Protein 3FBU (pdb70)

Organism: Bacillus anthracis (NCBI:txid1392)

B-factor: mean 24.11, std 7.45, range [11.04, 62.04]

Structure (mmCIF, N/CA/C/O backbone):
data_3FBU
#
_entry.id   3FBU
#
_cell.length_a   41.421
_cell.length_b   84.275
_cell.length_c   97.755
_cell.angle_alpha   90.00
_cell.angle_beta   90.00
_cell.angle_gamma   90.00
#
_symmetry.space_group_name_H-M   'P 21 21 21'
#
loop_
_entity.id
_entity.type
_entity.pdbx_description
1 polymer 'Acetyltransferase, GNAT family'
2 non-polymer 'COENZYME A'
3 water water
#
loop_
_atom_site.group_PDB
_atom_site.id
_atom_site.type_symbol
_atom_site.label_atom_id
_atom_site.label_alt_id
_atom_site.label_comp_id
_atom_site.label_asym_id
_atom_site.label_entity_id
_atom_site.label_seq_id
_atom_site.pdbx_PDB_ins_code
_atom_site.Cartn_x
_atom_site.Cartn_y
_atom_site.Cartn_z
_atom_site.occupancy
_atom_site.B_iso_or_equiv
_atom_site.auth_seq_id
_atom_site.auth_comp_id
_atom_site.auth_asym_id
_atom_site.auth_atom_id
_atom_site.pdbx_PDB_model_num
ATOM 1 N N . MET A 1 1 ? 13.719 71.157 10.186 1.00 47.92 1 MET A N 1
ATOM 2 C CA . MET A 1 1 ? 13.339 70.931 11.612 1.00 47.37 1 MET A CA 1
ATOM 3 C C . MET A 1 1 ? 13.436 72.256 12.365 1.00 46.75 1 MET A C 1
ATOM 4 O O . MET A 1 1 ? 14.412 72.990 12.200 1.00 47.43 1 MET A O 1
ATOM 9 N N . PHE A 1 2 ? 12.396 72.578 13.136 1.00 45.48 2 PHE A N 1
ATOM 10 C CA . PHE A 1 2 ? 12.534 73.441 14.317 1.00 44.15 2 PHE A CA 1
ATOM 11 C C . PHE A 1 2 ? 11.817 72.743 15.454 1.00 42.61 2 PHE A C 1
ATOM 12 O O . PHE A 1 2 ? 10.611 72.537 15.401 1.00 42.84 2 PHE A O 1
ATOM 20 N N . ILE A 1 3 ? 12.576 72.380 16.474 1.00 40.51 3 ILE A N 1
ATOM 21 C CA . ILE A 1 3 ? 12.098 71.514 17.539 1.00 39.32 3 ILE A CA 1
ATOM 22 C C . ILE A 1 3 ? 12.472 72.191 18.847 1.00 37.91 3 ILE A C 1
ATOM 23 O O . ILE A 1 3 ? 13.607 72.615 19.032 1.00 36.36 3 ILE A O 1
ATOM 28 N N . LYS A 1 4 ? 11.505 72.316 19.747 1.00 36.70 4 LYS A N 1
ATOM 29 C CA . LYS A 1 4 ? 11.761 72.851 21.074 1.00 36.48 4 LYS A CA 1
ATOM 30 C C . LYS A 1 4 ? 11.690 71.686 22.047 1.00 35.09 4 LYS A C 1
ATOM 31 O O . LYS A 1 4 ? 10.701 70.968 22.081 1.00 34.91 4 LYS A O 1
ATOM 37 N N . ALA A 1 5 ? 12.742 71.493 22.823 1.00 33.69 5 ALA A N 1
ATOM 38 C CA . ALA A 1 5 ? 12.706 70.562 23.945 1.00 33.50 5 ALA A CA 1
ATOM 39 C C . ALA A 1 5 ? 12.692 71.358 25.269 1.00 32.57 5 ALA A C 1
ATOM 40 O O . ALA A 1 5 ? 12.496 72.573 25.277 1.00 32.50 5 ALA A O 1
ATOM 42 N N . GLU A 1 6 ? 12.884 70.661 26.378 1.00 32.06 6 GLU A N 1
ATOM 43 C CA . GLU A 1 6 ? 12.966 71.279 27.702 1.00 32.31 6 GLU A CA 1
ATOM 44 C C . GLU A 1 6 ? 14.096 72.322 27.846 1.00 30.83 6 GLU A C 1
ATOM 45 O O . GLU A 1 6 ? 13.837 73.472 28.193 1.00 30.11 6 GLU A O 1
ATOM 51 N N . ARG A 1 7 ? 15.335 71.912 27.573 1.00 28.95 7 ARG A N 1
ATOM 52 C CA . ARG A 1 7 ? 16.514 72.754 27.780 1.00 27.83 7 ARG A CA 1
ATOM 53 C C . ARG A 1 7 ? 17.191 73.203 26.474 1.00 26.61 7 ARG A C 1
ATOM 54 O O . ARG A 1 7 ? 18.138 74.007 26.504 1.00 26.03 7 ARG A O 1
ATOM 62 N N . LEU A 1 8 ? 16.735 72.680 25.335 1.00 25.07 8 LEU A N 1
ATOM 63 C CA . LEU A 1 8 ? 17.408 72.933 24.058 1.00 24.85 8 LEU A CA 1
ATOM 64 C C . LEU A 1 8 ? 16.430 73.028 22.921 1.00 23.85 8 LEU A C 1
ATOM 65 O O . LEU A 1 8 ? 15.274 72.600 23.020 1.00 23.47 8 LEU A O 1
ATOM 70 N N . LEU A 1 9 ? 16.907 73.588 21.819 1.00 23.28 9 LEU A N 1
ATOM 71 C CA . LEU A 1 9 ? 16.169 73.600 20.584 1.00 23.76 9 LEU A CA 1
ATOM 72 C C . LEU A 1 9 ? 17.056 73.073 19.466 1.00 23.02 9 LEU A C 1
ATOM 73 O O . LEU A 1 9 ? 18.278 73.097 19.570 1.00 21.09 9 LEU A O 1
ATOM 78 N N . ILE A 1 10 ? 16.408 72.604 18.412 1.00 22.97 10 ILE A N 1
ATOM 79 C CA . ILE A 1 10 ? 17.099 72.138 17.217 1.00 22.95 10 ILE A CA 1
ATOM 80 C C . ILE A 1 10 ? 16.595 72.996 16.082 1.00 23.58 10 ILE A C 1
ATOM 81 O O . ILE A 1 10 ? 15.396 73.203 15.931 1.00 23.80 10 ILE A O 1
ATOM 86 N N . ARG A 1 11 ? 17.510 73.493 15.266 1.00 24.30 11 ARG A N 1
ATOM 87 C CA . ARG A 1 11 ? 17.134 74.318 14.134 1.00 24.10 11 ARG A CA 1
ATOM 88 C C . ARG A 1 11 ? 18.078 73.986 12.973 1.00 24.84 11 ARG A C 1
ATOM 89 O O . ARG A 1 11 ? 18.962 73.131 13.115 1.00 23.79 11 ARG A O 1
ATOM 97 N N . LYS A 1 12 ? 17.882 74.624 11.820 1.00 25.16 12 LYS A N 1
ATOM 98 C CA . LYS A 1 12 ? 18.836 74.483 10.717 1.00 25.22 12 LYS A CA 1
ATOM 99 C C . LYS A 1 12 ? 20.045 75.409 10.942 1.00 24.45 12 LYS A C 1
ATOM 100 O O . LYS A 1 12 ? 19.958 76.400 11.681 1.00 24.06 12 LYS A O 1
ATOM 106 N N . PHE A 1 13 ? 21.167 75.048 10.329 1.00 23.56 13 PHE A N 1
ATOM 107 C CA . PHE A 1 13 ? 22.425 75.775 10.469 1.00 23.40 13 PHE A CA 1
ATOM 108 C C . PHE A 1 13 ? 22.315 77.170 9.838 1.00 23.23 13 PHE A C 1
ATOM 109 O O . PHE A 1 13 ? 21.620 77.332 8.849 1.00 22.19 13 PHE A O 1
ATOM 117 N N . GLU A 1 14 ? 22.967 78.147 10.455 1.00 23.84 14 GLU A N 1
ATOM 118 C CA . GLU A 1 14 ? 23.362 79.395 9.804 1.00 24.58 14 GLU A CA 1
ATOM 119 C C . GLU A 1 14 ? 24.876 79.328 9.637 1.00 23.80 14 GLU A C 1
ATOM 120 O O . GLU A 1 14 ? 25.553 78.686 10.437 1.00 22.17 14 GLU A O 1
ATOM 126 N N . PHE A 1 15 ? 25.411 80.008 8.635 1.00 23.38 15 PHE A N 1
ATOM 127 C CA . PHE A 1 15 ? 26.830 79.932 8.371 1.00 23.59 15 PHE A CA 1
ATOM 1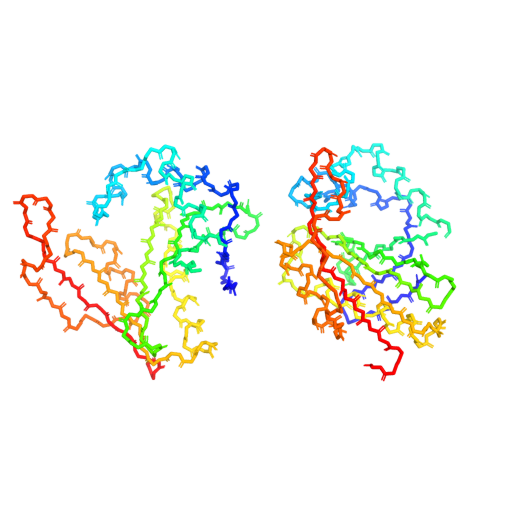28 C C . PHE A 1 15 ? 27.682 80.314 9.579 1.00 22.53 15 PHE A C 1
ATOM 129 O O . PHE A 1 15 ? 28.679 79.709 9.819 1.00 21.38 15 PHE A O 1
ATOM 137 N N . LYS A 1 16 ? 27.263 81.305 10.348 1.00 22.71 16 LYS A N 1
ATOM 138 C CA . LYS A 1 16 ? 28.081 81.688 11.476 1.00 23.77 16 LYS A CA 1
ATOM 139 C C . LYS A 1 16 ? 28.157 80.630 12.576 1.00 23.34 16 LYS A C 1
ATOM 140 O O . LYS A 1 16 ? 28.940 80.751 13.451 1.00 24.36 16 LYS A O 1
ATOM 146 N N . ASP A 1 17 ? 27.353 79.576 12.488 1.00 23.14 17 ASP A N 1
ATOM 147 C CA . ASP A 1 17 ? 27.529 78.464 13.407 1.00 22.08 17 ASP A CA 1
ATOM 148 C C . ASP A 1 17 ? 28.849 77.711 13.251 1.00 21.65 17 ASP A C 1
ATOM 149 O O . ASP A 1 17 ? 29.195 76.981 14.109 1.00 20.45 17 ASP A O 1
ATOM 154 N N . TRP A 1 18 ? 29.559 77.853 12.134 1.00 21.04 18 TRP A N 1
ATOM 155 C CA . TRP A 1 18 ? 30.703 76.982 11.842 1.00 21.26 18 TRP A CA 1
ATOM 156 C C . TRP A 1 18 ? 31.794 76.986 12.921 1.00 21.03 18 TRP A C 1
ATOM 157 O O . TRP A 1 18 ? 32.364 75.946 13.232 1.00 19.76 18 TRP A O 1
ATOM 168 N N . GLU A 1 19 ? 32.069 78.145 13.510 1.00 20.80 19 GLU A N 1
ATOM 169 C CA . GLU A 1 19 ? 33.129 78.225 14.528 1.00 21.62 19 GLU A CA 1
ATOM 170 C C . GLU A 1 19 ? 32.824 77.386 15.768 1.00 19.69 19 GLU A C 1
ATOM 171 O O . GLU A 1 19 ? 33.708 76.699 16.272 1.00 20.84 19 GLU A O 1
ATOM 177 N N . ALA A 1 20 ? 31.582 77.423 16.227 1.00 18.92 20 ALA A N 1
ATOM 178 C CA . ALA A 1 20 ? 31.134 76.616 17.378 1.00 19.85 20 ALA A CA 1
ATOM 179 C C . ALA A 1 20 ? 31.148 75.121 17.027 1.00 18.88 20 ALA A C 1
ATOM 180 O O . ALA A 1 20 ? 31.471 74.265 17.864 1.00 19.26 20 ALA A O 1
ATOM 182 N N . VAL A 1 21 ? 30.798 74.797 15.794 1.00 18.81 21 VAL A N 1
ATOM 183 C CA . VAL A 1 21 ? 30.885 73.398 15.358 1.00 18.89 21 VAL A CA 1
ATOM 184 C C . VAL A 1 21 ? 32.342 72.942 15.313 1.00 19.13 21 VAL A C 1
ATOM 185 O O . VAL A 1 21 ? 32.675 71.840 15.779 1.00 19.20 21 VAL A O 1
ATOM 189 N N . HIS A 1 22 ? 33.213 73.805 14.797 1.00 20.08 22 HIS A N 1
ATOM 190 C CA . HIS A 1 22 ? 34.623 73.469 14.667 1.00 20.35 22 HIS A CA 1
ATOM 191 C C . HIS A 1 22 ? 35.294 73.116 16.009 1.00 20.73 22 HIS A C 1
ATOM 192 O O . HIS A 1 22 ? 36.228 72.304 16.083 1.00 21.16 22 HIS A O 1
ATOM 199 N N . GLU A 1 23 ? 34.790 73.682 17.089 1.00 22.07 23 GLU A N 1
ATOM 200 C CA . GLU A 1 23 ? 35.328 73.410 18.411 1.00 22.17 23 GLU A CA 1
ATOM 201 C C . GLU A 1 23 ? 35.362 71.896 18.700 1.00 21.35 23 GLU A C 1
ATOM 202 O O . GLU A 1 23 ? 36.264 71.399 19.381 1.00 21.61 23 GLU A O 1
ATOM 208 N N . TYR A 1 24 ? 34.380 71.155 18.180 1.00 20.62 24 TYR A N 1
ATOM 209 C CA . TYR A 1 24 ? 34.344 69.697 18.370 1.00 19.94 24 TYR A CA 1
ATOM 210 C C . TYR A 1 24 ? 34.697 68.875 17.123 1.00 19.80 24 TYR A C 1
ATOM 211 O O . TYR A 1 24 ? 35.239 67.794 17.254 1.00 19.95 24 TYR A O 1
ATOM 220 N N . THR A 1 25 ? 34.414 69.370 15.925 1.00 19.61 25 THR A N 1
ATOM 221 C CA . THR A 1 25 ? 34.779 68.619 14.730 1.00 20.22 25 THR A CA 1
ATOM 222 C C . THR A 1 25 ? 36.301 68.583 14.469 1.00 21.04 25 THR A C 1
ATOM 223 O O . THR A 1 25 ? 36.782 67.733 13.723 1.00 20.03 25 THR A O 1
ATOM 227 N N . SER A 1 26 ? 37.043 69.496 15.099 1.00 22.07 26 SER A N 1
ATOM 228 C CA . SER A 1 26 ? 38.510 69.475 15.075 1.00 23.03 26 SER A CA 1
ATOM 229 C C . SER A 1 26 ? 39.118 68.596 16.168 1.00 24.95 26 SER A C 1
ATOM 230 O O . SER A 1 26 ? 40.353 68.461 16.263 1.00 26.02 26 SER A O 1
ATOM 233 N N . ASP A 1 27 ? 38.279 68.037 17.030 1.00 25.56 27 ASP A N 1
ATOM 234 C CA . ASP A 1 27 ? 38.739 67.304 18.213 1.00 26.14 27 ASP A CA 1
ATOM 235 C C . ASP A 1 27 ? 38.834 65.823 17.854 1.00 26.52 27 ASP A C 1
ATOM 236 O O . ASP A 1 27 ? 37.851 65.202 17.422 1.00 25.53 27 ASP A O 1
ATOM 241 N N . SER A 1 28 ? 40.016 65.247 18.018 1.00 27.59 28 SER A N 1
ATOM 242 C CA . SER A 1 28 ? 40.249 63.900 17.485 1.00 28.11 28 SER A CA 1
ATOM 243 C C . SER A 1 28 ? 39.604 62.833 18.352 1.00 27.92 28 SER A C 1
ATOM 244 O O . SER A 1 28 ? 39.250 61.774 17.847 1.00 28.87 28 SER A O 1
ATOM 247 N N . ASP A 1 29 ? 39.394 63.112 19.634 1.00 27.97 29 ASP A N 1
ATOM 248 C CA . ASP A 1 29 ? 38.621 62.217 20.470 1.00 28.33 29 ASP A CA 1
ATOM 249 C C . ASP A 1 29 ? 37.155 62.232 20.045 1.00 27.53 29 ASP A C 1
ATOM 250 O O . ASP A 1 29 ? 36.537 61.175 19.950 1.00 28.33 29 ASP A O 1
ATOM 255 N N . VAL A 1 30 ? 36.613 63.416 19.750 1.00 26.22 30 VAL A N 1
ATOM 256 C CA . VAL A 1 30 ? 35.224 63.516 19.283 1.00 25.71 30 VAL A CA 1
ATOM 257 C C . VAL A 1 30 ? 34.993 62.748 17.982 1.00 25.31 30 VAL A C 1
ATOM 258 O O . VAL A 1 30 ? 33.986 62.068 17.842 1.00 25.29 30 VAL A O 1
ATOM 262 N N . MET A 1 31 ? 35.925 62.857 17.040 1.00 25.79 31 MET A N 1
ATOM 263 C CA . MET A 1 31 ? 35.740 62.336 15.685 1.00 26.29 31 MET A CA 1
ATOM 264 C C . MET A 1 31 ? 36.366 60.941 15.462 1.00 26.77 31 MET A C 1
ATOM 265 O O . MET A 1 31 ? 36.409 60.462 14.342 1.00 25.99 31 MET A O 1
ATOM 270 N N . LYS A 1 32 ? 36.781 60.290 16.543 1.00 29.17 32 LYS A N 1
ATOM 271 C CA . LYS A 1 32 ? 37.335 58.917 16.523 1.00 29.96 32 LYS A CA 1
ATOM 272 C C . LYS A 1 32 ? 36.494 57.928 15.703 1.00 30.88 32 LYS A C 1
ATOM 273 O O . LYS A 1 32 ? 37.040 57.173 14.893 1.00 30.47 32 LYS A O 1
ATOM 279 N N . TYR A 1 33 ? 35.179 57.933 15.897 1.00 31.36 33 TYR A N 1
ATOM 280 C CA . TYR A 1 33 ? 34.300 56.995 15.193 1.00 32.32 33 TYR A CA 1
ATOM 281 C C . TYR A 1 33 ? 33.613 57.573 14.004 1.00 33.66 33 TYR A C 1
ATOM 282 O O . TYR A 1 33 ? 32.782 56.957 13.424 1.00 35.28 33 TYR A O 1
ATOM 291 N N . ILE A 1 34 ? 33.941 58.789 13.658 1.00 34.51 34 ILE A N 1
ATOM 292 C CA . ILE A 1 34 ? 33.332 59.424 12.538 1.00 35.31 34 ILE A CA 1
ATOM 293 C C . ILE A 1 34 ? 34.233 59.081 11.359 1.00 36.24 34 ILE A C 1
ATOM 294 O O . ILE A 1 34 ? 35.420 59.191 11.452 1.00 36.17 34 ILE A O 1
ATOM 299 N N . PRO A 1 35 ? 33.657 58.591 10.284 1.00 37.41 35 PRO A N 1
ATOM 300 C CA . PRO A 1 35 ? 34.474 58.176 9.149 1.00 37.92 35 PRO A CA 1
ATOM 301 C C . PRO A 1 35 ? 35.523 59.229 8.734 1.00 38.67 35 PRO A C 1
ATOM 302 O O . PRO A 1 35 ? 36.664 58.886 8.654 1.00 39.62 35 PRO A O 1
ATOM 306 N N . GLU A 1 36 ? 35.148 60.487 8.537 1.00 39.38 36 GLU A N 1
ATOM 307 C CA . GLU A 1 36 ? 36.136 61.519 8.129 1.00 39.20 36 GLU A CA 1
ATOM 308 C C . GLU A 1 36 ? 37.345 61.687 9.081 1.00 38.61 36 GLU A C 1
ATOM 309 O O . GLU A 1 36 ? 38.462 62.043 8.655 1.00 39.19 36 GLU A O 1
ATOM 315 N N . GLY A 1 37 ? 37.147 61.412 10.360 1.00 36.67 37 GLY A N 1
ATOM 316 C CA . GLY A 1 37 ? 38.127 61.818 11.338 1.00 35.01 37 GLY A CA 1
ATOM 317 C C . GLY A 1 37 ? 38.050 63.334 11.389 1.00 33.01 37 GLY A C 1
ATOM 318 O O . GLY A 1 37 ? 37.061 63.931 10.957 1.00 32.17 37 GLY A O 1
ATOM 319 N N . VAL A 1 38 ? 39.111 63.949 11.887 1.00 31.28 38 VAL A N 1
ATOM 320 C CA . VAL A 1 38 ? 39.082 65.363 12.234 1.00 30.02 38 VAL A CA 1
ATOM 321 C C . VAL A 1 38 ? 38.898 66.255 11.017 1.00 28.37 38 VAL A C 1
ATOM 322 O O . VAL A 1 38 ? 39.444 65.980 9.935 1.00 27.67 38 VAL A O 1
ATOM 326 N N . PHE A 1 39 ? 38.096 67.305 11.202 1.00 26.56 39 PHE A N 1
ATOM 327 C CA . PHE A 1 39 ? 37.863 68.329 10.184 1.00 25.97 39 PHE A CA 1
ATOM 328 C C . PHE A 1 39 ? 38.911 69.442 10.282 1.00 25.22 39 PHE A C 1
ATOM 329 O O . PHE A 1 39 ? 39.276 69.864 11.373 1.00 24.21 39 PHE A O 1
ATOM 337 N N . THR A 1 40 ? 39.351 69.929 9.134 1.00 24.36 40 THR A N 1
ATOM 338 C CA . THR A 1 40 ? 40.044 71.220 9.042 1.00 24.61 40 THR A CA 1
ATOM 339 C C . THR A 1 40 ? 38.986 72.326 9.115 1.00 23.95 40 THR A C 1
ATOM 340 O O . THR A 1 40 ? 37.793 72.047 9.022 1.00 22.71 40 THR A O 1
ATOM 344 N N . GLU A 1 41 ? 39.412 73.574 9.269 1.00 24.36 41 GLU A N 1
ATOM 345 C CA . GLU A 1 41 ? 38.486 74.701 9.249 1.00 24.81 41 GLU A CA 1
ATOM 346 C C . GLU A 1 41 ? 37.687 74.738 7.951 1.00 24.47 41 GLU A C 1
ATOM 347 O O . GLU A 1 41 ? 36.471 74.969 7.992 1.00 23.64 41 GLU A O 1
ATOM 353 N N . GLU A 1 42 ? 38.351 74.513 6.806 1.00 24.31 42 GLU A N 1
ATOM 354 C 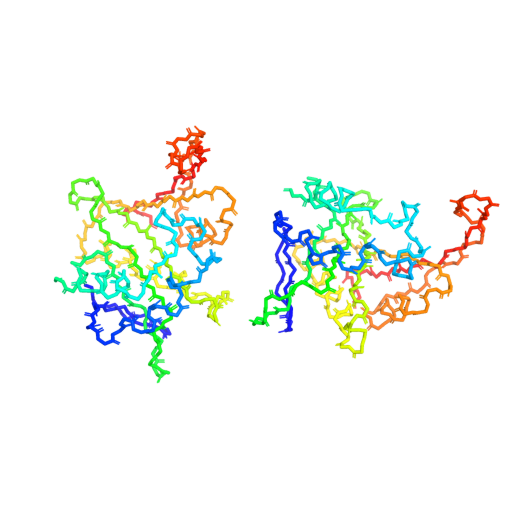CA . GLU A 1 42 ? 37.637 74.444 5.524 1.00 24.26 42 GLU A CA 1
ATOM 355 C C . GLU A 1 42 ? 36.601 73.303 5.508 1.00 22.92 42 GLU A C 1
ATOM 356 O O . GLU A 1 42 ? 35.531 73.468 4.938 1.00 23.30 42 GLU A O 1
ATOM 362 N N . ASP A 1 43 ? 36.934 72.164 6.114 1.00 22.16 43 ASP A N 1
ATOM 363 C CA . ASP A 1 43 ? 36.009 71.016 6.196 1.00 21.70 43 ASP A CA 1
ATOM 364 C C . ASP A 1 43 ? 34.761 71.408 6.958 1.00 20.83 43 ASP A C 1
ATOM 365 O O . ASP A 1 43 ? 33.642 71.141 6.517 1.00 20.01 43 ASP A O 1
ATOM 370 N N . THR A 1 44 ? 34.943 72.041 8.119 1.00 19.66 44 THR A N 1
ATOM 371 C CA . THR A 1 44 ? 33.786 72.481 8.900 1.00 19.39 44 THR A CA 1
ATOM 372 C C . THR A 1 44 ? 32.934 73.504 8.155 1.00 18.52 44 THR A C 1
ATOM 373 O O . THR A 1 44 ? 31.710 73.388 8.145 1.00 18.45 44 THR A O 1
ATOM 377 N N . ARG A 1 45 ? 33.546 74.520 7.554 1.00 19.53 45 ARG A N 1
ATOM 378 C CA . ARG A 1 45 ? 32.792 75.491 6.746 1.00 20.28 45 ARG A CA 1
ATOM 379 C C . ARG A 1 45 ? 31.990 74.820 5.616 1.00 19.76 45 ARG A C 1
ATOM 380 O O . ARG A 1 45 ? 30.809 75.151 5.361 1.00 18.61 45 ARG A O 1
ATOM 388 N N . ASN A 1 46 ? 32.634 73.871 4.941 1.00 19.73 46 ASN A N 1
ATOM 389 C CA . ASN A 1 46 ? 31.975 73.120 3.871 1.00 20.13 46 ASN A CA 1
ATOM 390 C C . ASN A 1 46 ? 30.769 72.337 4.420 1.00 19.40 46 ASN A C 1
ATOM 391 O O . ASN A 1 46 ? 29.695 72.333 3.833 1.00 19.72 46 ASN A O 1
ATOM 396 N N . PHE A 1 47 ? 30.974 71.675 5.544 1.00 19.82 47 PHE A N 1
ATOM 397 C CA . PHE A 1 47 ? 29.923 70.886 6.207 1.00 20.18 47 PHE A CA 1
ATOM 398 C C . PHE A 1 47 ? 28.713 71.762 6.547 1.00 19.54 47 PHE A C 1
ATOM 399 O O . PHE A 1 47 ? 27.574 71.433 6.205 1.00 19.65 47 PHE A O 1
ATOM 407 N N . VAL A 1 48 ? 28.956 72.898 7.196 1.00 19.64 48 VAL A N 1
ATOM 408 C CA . VAL A 1 48 ? 27.854 73.794 7.580 1.00 20.05 48 VAL A CA 1
ATOM 409 C C . VAL A 1 48 ? 27.127 74.320 6.364 1.00 20.56 48 VAL A C 1
ATOM 410 O O . VAL A 1 48 ? 25.892 74.303 6.301 1.00 20.97 48 VAL A O 1
ATOM 414 N N . ASN A 1 49 ? 27.893 74.768 5.363 1.00 22.28 49 ASN A N 1
ATOM 415 C CA . ASN A 1 49 ? 27.306 75.274 4.138 1.00 23.11 49 ASN A CA 1
ATOM 416 C C . ASN A 1 49 ? 26.442 74.229 3.463 1.00 23.66 49 ASN A C 1
ATOM 417 O O . ASN A 1 49 ? 25.338 74.523 3.018 1.00 24.90 49 ASN A O 1
ATOM 422 N N . LYS A 1 50 ? 26.957 73.008 3.370 1.00 24.77 50 LYS A N 1
ATOM 423 C CA . LYS A 1 50 ? 26.237 71.929 2.691 1.00 25.45 50 LYS A CA 1
ATOM 424 C C . LYS A 1 50 ? 24.900 71.603 3.373 1.00 25.66 50 LYS A C 1
ATOM 425 O O . LYS A 1 50 ? 23.940 71.185 2.706 1.00 26.54 50 LYS A O 1
ATOM 431 N N . ASN A 1 51 ? 24.837 71.797 4.686 1.00 25.25 51 ASN A N 1
ATOM 432 C CA . ASN A 1 51 ? 23.640 71.469 5.475 1.00 25.89 51 ASN A CA 1
ATOM 433 C C . ASN A 1 51 ? 22.713 72.649 5.775 1.00 26.73 51 ASN A C 1
ATOM 434 O O . ASN A 1 51 ? 21.875 72.601 6.677 1.00 27.03 51 ASN A O 1
ATOM 439 N N . MET A 1 52 ? 22.835 73.712 4.987 1.00 28.24 52 MET A N 1
ATOM 440 C CA . MET A 1 52 ? 21.928 74.849 5.121 1.00 29.42 52 MET A CA 1
ATOM 441 C C . MET A 1 52 ? 20.675 74.702 4.243 1.00 30.54 52 MET A C 1
ATOM 442 O O . MET A 1 52 ? 19.648 75.319 4.522 1.00 31.95 52 MET A O 1
ATOM 447 N N . GLY A 1 53 ? 20.751 73.895 3.196 1.00 32.06 53 GLY A N 1
ATOM 448 C CA . GLY A 1 53 ? 19.599 73.678 2.277 1.00 33.27 53 GLY A CA 1
ATOM 449 C C . GLY A 1 53 ? 18.202 73.762 2.904 1.00 34.36 53 GLY A C 1
ATOM 450 O O . GLY A 1 53 ? 17.866 72.983 3.826 1.00 36.32 53 GLY A O 1
ATOM 451 N N . ALA A 1 56 ? 19.540 69.955 3.889 1.00 26.13 56 ALA A N 1
ATOM 452 C CA . ALA A 1 56 ? 19.965 69.800 5.279 1.00 25.19 56 ALA A CA 1
ATOM 453 C C . ALA A 1 56 ? 19.816 68.340 5.758 1.00 24.61 56 ALA A C 1
ATOM 454 O O . ALA A 1 56 ? 18.718 67.782 5.691 1.00 24.86 56 ALA A O 1
ATOM 456 N N . LYS A 1 57 ? 20.911 67.759 6.255 1.00 23.87 57 LYS A N 1
ATOM 457 C CA . LYS A 1 57 ? 20.895 66.446 6.922 1.00 23.12 57 LYS A CA 1
ATOM 458 C C . LYS A 1 57 ? 21.483 66.449 8.343 1.00 21.92 57 LYS A C 1
ATOM 459 O O . LYS A 1 57 ? 21.591 65.397 8.986 1.00 20.47 57 LYS A O 1
ATOM 465 N N . ASN A 1 58 ? 21.911 67.624 8.793 1.00 20.47 58 ASN A N 1
ATOM 466 C CA . ASN A 1 58 ? 22.545 67.818 10.075 1.00 19.84 58 ASN A CA 1
ATOM 467 C C . ASN A 1 58 ? 21.976 69.119 10.641 1.00 19.54 58 ASN A C 1
ATOM 468 O O . ASN A 1 58 ? 21.765 70.089 9.883 1.00 19.19 58 ASN A O 1
ATOM 473 N N . PHE A 1 59 ? 21.713 69.130 11.952 1.00 19.22 59 PHE A N 1
ATOM 474 C CA . PHE A 1 59 ? 20.965 70.216 12.581 1.00 19.29 59 PHE A CA 1
ATOM 475 C C . PHE A 1 59 ? 21.551 70.565 13.935 1.00 18.79 59 PHE A C 1
ATOM 476 O O . PHE A 1 59 ? 21.633 69.714 14.802 1.00 17.94 59 PHE A O 1
ATOM 484 N N . PRO A 1 60 ? 21.972 71.836 14.124 1.00 18.71 60 PRO A N 1
ATOM 485 C CA . PRO A 1 60 ? 22.574 72.220 15.388 1.00 18.57 60 PRO A CA 1
ATOM 486 C C . PRO A 1 60 ? 21.593 72.161 16.542 1.00 17.83 60 PRO A C 1
ATOM 487 O O . PRO A 1 60 ? 20.400 72.399 16.346 1.00 17.38 60 PRO A O 1
ATOM 491 N N . VAL A 1 61 ? 22.140 71.882 17.720 1.00 18.38 61 VAL A N 1
ATOM 492 C CA . VAL A 1 61 ? 21.426 71.774 18.961 1.00 19.24 61 VAL A CA 1
ATOM 493 C C . VAL A 1 61 ? 21.901 72.983 19.794 1.00 20.35 61 VAL A C 1
ATOM 494 O O . VAL A 1 61 ? 23.095 73.146 20.067 1.00 19.07 61 VAL A O 1
ATOM 498 N N . ILE A 1 62 ? 20.944 73.823 20.167 1.00 21.20 62 ILE A N 1
ATOM 499 C CA . ILE A 1 62 ? 21.220 75.096 20.820 1.00 22.46 62 ILE A CA 1
ATOM 500 C C . ILE A 1 62 ? 20.617 75.069 22.224 1.00 23.74 62 ILE A C 1
ATOM 501 O O . ILE A 1 62 ? 19.440 74.781 22.377 1.00 22.78 62 ILE A O 1
ATOM 506 N N . LEU A 1 63 ? 21.445 75.346 23.231 1.00 24.93 63 LEU A N 1
ATOM 507 C CA . LEU A 1 63 ? 20.987 75.493 24.622 1.00 27.50 63 LEU A CA 1
ATOM 508 C C . LEU A 1 63 ? 20.128 76.744 24.729 1.00 29.00 63 LEU A C 1
ATOM 509 O O . LEU A 1 63 ? 20.586 77.835 24.398 1.00 29.54 63 LEU A O 1
ATOM 514 N N . ILE A 1 64 ? 18.880 76.572 25.159 1.00 31.04 64 ILE A N 1
ATOM 515 C CA . ILE A 1 64 ? 17.958 77.687 25.333 1.00 32.39 64 ILE A CA 1
ATOM 516 C C . ILE A 1 64 ? 18.411 78.583 26.502 1.00 33.88 64 ILE A C 1
ATOM 517 O O . ILE A 1 64 ? 18.751 78.108 27.587 1.00 34.62 64 ILE A O 1
ATOM 522 N N . GLY A 1 65 ? 18.424 79.885 26.271 1.00 35.92 65 GLY A N 1
ATOM 523 C CA . GLY A 1 65 ? 18.782 80.827 27.330 1.00 36.18 65 GLY A CA 1
ATOM 524 C C . GLY A 1 65 ? 20.254 81.173 27.298 1.00 37.19 65 GLY A C 1
ATOM 525 O O . GLY A 1 65 ? 20.610 82.327 27.074 1.00 38.68 65 GLY A O 1
ATOM 526 N N . GLU A 1 66 ? 21.119 80.170 27.517 1.00 37.49 66 GLU A N 1
ATOM 527 C CA . GLU A 1 66 ? 22.557 80.365 27.307 1.00 37.02 66 GLU A CA 1
ATOM 528 C C . GLU A 1 66 ? 22.871 80.654 25.844 1.00 36.14 66 GLU A C 1
ATOM 529 O O . GLU A 1 66 ? 23.894 81.254 25.544 1.00 36.46 66 GLU A O 1
ATOM 535 N N . ASN A 1 67 ? 21.992 80.219 24.930 1.00 35.11 67 ASN A N 1
ATOM 536 C CA . ASN A 1 67 ? 22.180 80.397 23.492 1.00 33.71 67 ASN A CA 1
ATOM 537 C C . ASN A 1 67 ? 23.561 79.917 22.992 1.00 32.77 67 ASN A C 1
ATOM 538 O O . ASN A 1 67 ? 24.286 80.649 22.301 1.00 33.24 67 ASN A O 1
ATOM 543 N N . ILE A 1 68 ? 23.905 78.687 23.361 1.00 29.67 68 ILE A N 1
ATOM 544 C CA . ILE A 1 68 ? 25.196 78.073 23.053 1.00 28.28 68 ILE A CA 1
ATOM 545 C C . ILE A 1 68 ? 24.919 76.855 22.160 1.00 25.93 68 ILE A C 1
ATOM 546 O O . ILE A 1 68 ? 24.039 76.064 22.484 1.00 24.71 68 ILE A O 1
ATOM 551 N N . LEU A 1 69 ? 25.659 76.734 21.057 1.00 23.17 69 LEU A N 1
ATOM 552 C CA . LEU A 1 69 ? 25.605 75.528 20.191 1.00 22.34 69 LEU A CA 1
ATOM 553 C C . LEU A 1 69 ? 26.491 74.458 20.825 1.00 21.40 69 LEU A C 1
ATOM 554 O O . LEU A 1 69 ? 27.703 74.630 20.942 1.00 20.81 69 LEU A O 1
ATOM 559 N N . VAL A 1 70 ? 25.878 73.358 21.235 1.00 19.72 70 VAL A N 1
ATOM 560 C CA . VAL A 1 70 ? 26.564 72.329 21.963 1.00 20.03 70 VAL A CA 1
ATOM 561 C C . VAL A 1 70 ? 26.780 71.061 21.138 1.00 19.08 70 VAL A C 1
ATOM 562 O O . VAL A 1 70 ? 27.477 70.153 21.566 1.00 20.36 70 VAL A O 1
ATOM 566 N N . GLY A 1 71 ? 26.178 70.998 19.960 1.00 18.03 71 GLY A N 1
ATOM 567 C CA . GLY A 1 71 ? 26.370 69.834 19.099 1.00 18.20 71 GLY A CA 1
ATOM 568 C C . GLY A 1 71 ? 25.422 69.863 17.928 1.00 16.81 71 GLY A C 1
ATOM 569 O O . GLY A 1 71 ? 24.778 70.874 17.651 1.00 16.73 71 GLY A O 1
ATOM 570 N N . HIS A 1 72 ? 25.385 68.762 17.190 1.00 16.99 72 HIS A N 1
ATOM 571 C CA . HIS A 1 72 ? 24.400 68.617 16.141 1.00 16.66 72 HIS A CA 1
ATOM 572 C C . HIS A 1 72 ? 23.806 67.201 16.078 1.00 17.02 72 HIS A C 1
ATOM 573 O O . HIS A 1 72 ? 24.410 66.203 16.515 1.00 16.84 72 HIS A O 1
ATOM 580 N N . ILE A 1 73 ? 22.576 67.168 15.587 1.00 17.02 73 ILE A N 1
ATOM 581 C CA . ILE A 1 73 ? 21.859 65.935 15.291 1.00 17.05 73 ILE A CA 1
ATOM 582 C C . ILE A 1 73 ? 21.955 65.648 13.795 1.00 16.96 73 ILE A C 1
ATOM 583 O O . ILE A 1 73 ? 21.740 66.543 12.943 1.00 17.82 73 ILE A O 1
ATOM 588 N N . VAL A 1 74 ? 22.276 64.392 13.499 1.00 16.98 74 VAL A N 1
ATOM 589 C CA . VAL A 1 74 ? 22.255 63.853 12.154 1.00 17.09 74 VAL A CA 1
ATOM 590 C C . VAL A 1 74 ? 20.863 63.247 11.947 1.00 17.61 74 VAL A C 1
ATOM 591 O O . VAL A 1 74 ? 20.419 62.440 12.752 1.00 16.48 74 VAL A O 1
ATOM 595 N N . PHE A 1 75 ? 20.169 63.665 10.890 1.00 17.80 75 PHE A N 1
ATOM 596 C CA . PHE A 1 75 ? 18.820 63.119 10.608 1.00 18.17 75 PHE A CA 1
ATOM 597 C C . PHE A 1 75 ? 18.497 63.219 9.112 1.00 18.93 75 PHE A C 1
ATOM 598 O O . PHE A 1 75 ? 18.347 64.307 8.588 1.00 18.13 75 PHE A O 1
ATOM 606 N N . HIS A 1 76 ? 18.412 62.072 8.435 1.00 18.88 76 HIS A N 1
ATOM 607 C CA . HIS A 1 76 ? 18.222 62.035 6.984 1.00 19.55 76 HIS A CA 1
ATOM 608 C C . HIS A 1 76 ? 17.600 60.732 6.502 1.00 19.25 76 HIS A C 1
ATOM 609 O O . HIS A 1 76 ? 17.644 59.716 7.180 1.00 17.62 76 HIS A O 1
ATOM 616 N N . LYS A 1 77 ? 17.051 60.777 5.297 1.00 19.69 77 LYS A N 1
ATOM 617 C CA . LYS A 1 77 ? 16.521 59.579 4.648 1.00 20.74 77 LYS A CA 1
ATOM 618 C C . LYS A 1 77 ? 17.540 58.446 4.582 1.00 19.90 77 LYS A C 1
ATOM 619 O O . LYS A 1 77 ? 18.723 58.670 4.319 1.00 19.72 77 LYS A O 1
ATOM 625 N N . TYR A 1 78 ? 17.052 57.231 4.851 1.00 20.28 78 TYR A N 1
ATOM 626 C CA . TYR A 1 78 ? 17.850 56.018 4.886 1.00 20.12 78 TYR A CA 1
ATOM 627 C C . TYR A 1 78 ? 17.325 54.993 3.902 1.00 19.51 78 TYR A C 1
ATOM 628 O O . TYR A 1 78 ? 18.082 54.494 3.110 1.00 19.21 78 TYR A O 1
ATOM 637 N N . PHE A 1 79 ? 16.035 54.683 3.966 1.00 19.47 79 PHE A N 1
ATOM 638 C CA . PHE A 1 79 ? 15.407 53.737 3.037 1.00 19.93 79 PHE A CA 1
ATOM 639 C C . PHE A 1 79 ? 14.094 54.354 2.593 1.00 19.41 79 PHE A C 1
ATOM 640 O O . PHE A 1 79 ? 13.152 54.481 3.397 1.00 18.62 79 PHE A O 1
ATOM 648 N N . GLY A 1 80 ? 14.063 54.784 1.330 1.00 21.12 80 GLY A N 1
ATOM 649 C CA . GLY A 1 80 ? 12.945 55.555 0.781 1.00 22.11 80 GLY A CA 1
ATOM 650 C C . GLY A 1 80 ? 12.748 56.800 1.613 1.00 22.96 80 GLY A C 1
ATOM 651 O O . GLY A 1 80 ? 13.704 57.324 2.182 1.00 24.30 80 GLY A O 1
ATOM 652 N N . GLU A 1 81 ? 11.504 57.240 1.698 1.00 23.87 81 GLU A N 1
ATOM 653 C CA . GLU A 1 81 ? 11.122 58.391 2.514 1.00 24.05 81 GLU A CA 1
ATOM 654 C C . GLU A 1 81 ? 10.514 57.938 3.858 1.00 22.71 81 GLU A C 1
ATOM 655 O O . GLU A 1 81 ? 10.168 58.760 4.713 1.00 22.95 81 GLU A O 1
ATOM 661 N N . HIS A 1 82 ? 10.390 56.632 4.077 1.00 20.76 82 HIS A N 1
ATOM 662 C CA . HIS A 1 82 ? 9.642 56.159 5.241 1.00 19.87 82 HIS A CA 1
ATOM 663 C C . HIS A 1 82 ? 10.558 55.802 6.420 1.00 18.16 82 HIS A C 1
ATOM 664 O O . HIS A 1 82 ? 10.088 55.630 7.526 1.00 17.44 82 HIS A O 1
ATOM 671 N N . THR A 1 83 ? 11.849 55.632 6.141 1.00 17.36 83 THR A N 1
ATOM 672 C CA . THR A 1 83 ? 12.813 55.185 7.140 1.00 17.40 83 THR A CA 1
ATOM 673 C C . THR A 1 83 ? 14.008 56.132 7.104 1.00 16.89 83 THR A C 1
ATOM 674 O O . THR A 1 83 ? 14.607 56.330 6.047 1.00 16.42 83 THR A O 1
ATOM 678 N N . TYR A 1 84 ? 14.328 56.705 8.263 1.00 16.39 84 TYR A N 1
ATOM 679 C CA . TYR A 1 84 ? 15.409 57.676 8.419 1.00 16.88 84 TYR A CA 1
ATOM 680 C C . TYR A 1 84 ? 16.490 57.082 9.317 1.00 16.77 84 TYR A C 1
ATOM 681 O O . TYR A 1 84 ? 16.251 56.122 10.063 1.00 16.08 84 TYR A O 1
ATOM 690 N N . GLU A 1 85 ? 17.667 57.693 9.246 1.00 16.42 85 GLU A N 1
ATOM 691 C CA . GLU A 1 85 ? 18.777 57.393 10.120 1.00 16.94 85 GLU A CA 1
ATOM 692 C C . GLU A 1 85 ? 19.071 58.626 10.988 1.00 16.39 85 GLU A C 1
ATOM 693 O O . GLU A 1 85 ? 18.992 59.796 10.511 1.00 16.62 85 GLU A O 1
ATOM 699 N N . ILE A 1 86 ? 19.387 58.370 12.253 1.00 14.47 86 ILE A N 1
ATOM 700 C CA . ILE A 1 86 ? 19.689 59.413 13.251 1.00 14.17 86 ILE A CA 1
ATOM 701 C C . ILE A 1 86 ? 21.088 59.161 13.834 1.00 14.70 86 ILE A C 1
ATOM 702 O O . ILE A 1 86 ? 21.543 58.018 13.948 1.00 13.06 86 ILE A O 1
ATOM 707 N N . GLY A 1 87 ? 21.721 60.261 14.247 1.00 14.72 87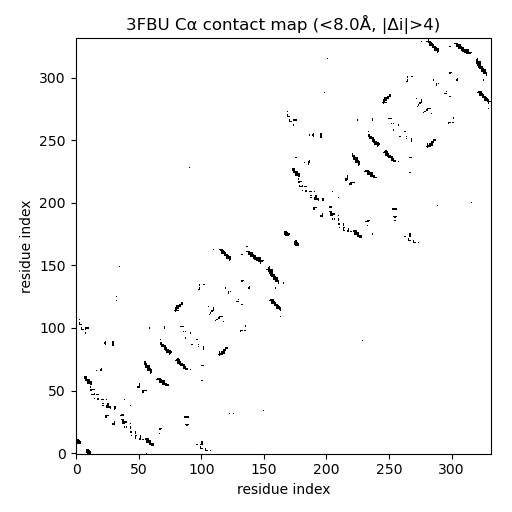 GLY A N 1
ATOM 708 C CA . GLY A 1 87 ? 23.015 60.270 14.869 1.00 15.68 87 GLY A CA 1
ATOM 709 C C . GLY A 1 87 ? 23.226 61.592 15.569 1.00 15.47 87 GLY A C 1
ATOM 710 O O . GLY A 1 87 ? 22.329 62.448 15.584 1.00 14.56 87 GLY A O 1
ATOM 711 N N . TRP A 1 88 ? 24.435 61.787 16.089 1.00 16.96 88 TRP A N 1
ATOM 712 C CA . TRP A 1 88 ? 24.689 62.897 17.008 1.00 16.68 88 TRP A CA 1
ATOM 713 C C . TRP A 1 88 ? 26.180 63.085 17.166 1.00 16.89 88 TRP A C 1
ATOM 714 O O . TRP A 1 88 ? 26.900 62.112 17.252 1.00 17.43 88 TRP A O 1
ATOM 725 N N . VAL A 1 89 ? 26.629 64.342 17.224 1.00 17.15 89 VAL A N 1
ATOM 726 C CA . VAL A 1 89 ? 28.015 64.685 17.530 1.00 16.68 89 VAL A CA 1
ATOM 727 C C . VAL A 1 89 ? 27.966 65.946 18.405 1.00 17.70 89 VAL A C 1
ATOM 728 O O . VAL A 1 89 ? 27.368 66.955 18.005 1.00 16.70 89 VAL A O 1
ATOM 732 N N . PHE A 1 90 ? 28.575 65.857 19.588 1.00 17.16 90 PHE A N 1
ATOM 733 C CA . PHE A 1 90 ? 28.453 66.899 20.604 1.00 18.26 90 PHE A CA 1
ATOM 734 C C . PHE A 1 90 ? 29.827 67.345 21.077 1.00 18.25 90 PHE A C 1
ATOM 735 O O . PHE A 1 90 ? 30.836 66.661 20.873 1.00 19.31 90 PHE A O 1
ATOM 743 N N . ASN A 1 91 ? 29.839 68.540 21.641 1.00 19.52 91 ASN A N 1
ATOM 744 C CA . ASN A 1 91 ? 31.003 69.169 22.219 1.00 19.81 91 ASN A CA 1
ATOM 745 C C . ASN A 1 91 ? 31.259 68.546 23.583 1.00 19.36 91 ASN A C 1
ATOM 746 O O . ASN A 1 91 ? 30.362 68.570 24.443 1.00 18.15 91 ASN A O 1
ATOM 751 N N . PRO A 1 92 ? 32.462 68.004 23.787 1.00 20.66 92 PRO A N 1
ATOM 752 C CA . PRO A 1 92 ? 32.823 67.338 25.053 1.00 21.98 92 PRO A CA 1
ATOM 753 C C . PRO A 1 92 ? 32.642 68.211 26.295 1.00 22.79 92 PRO A C 1
ATOM 754 O O . PRO A 1 92 ? 32.447 67.673 27.379 1.00 23.38 92 PRO A O 1
ATOM 758 N N . LYS A 1 93 ? 32.698 69.535 26.150 1.00 23.76 93 LYS A N 1
ATOM 759 C CA . LYS A 1 93 ? 32.390 70.406 27.301 1.00 24.85 93 LYS A CA 1
ATOM 760 C C . LYS A 1 93 ? 31.013 70.139 27.859 1.00 24.87 93 LYS A C 1
ATOM 761 O O . LYS A 1 93 ? 30.742 70.460 29.025 1.00 25.45 93 LYS A O 1
ATOM 767 N N . TYR A 1 94 ? 30.123 69.589 27.037 1.00 24.18 94 TYR A N 1
ATOM 768 C CA . TYR A 1 94 ? 28.729 69.430 27.441 1.00 25.04 94 TYR A CA 1
ATOM 769 C C . TYR A 1 94 ? 28.256 67.977 27.544 1.00 24.84 94 TYR A C 1
ATOM 770 O O . TYR A 1 94 ? 27.069 67.721 27.665 1.00 25.46 94 TYR A O 1
ATOM 779 N N . PHE A 1 95 ? 29.193 67.039 27.544 1.00 25.47 95 PHE A N 1
ATOM 780 C CA . PHE A 1 95 ? 28.867 65.620 27.680 1.00 25.62 95 PHE A CA 1
ATOM 781 C C . PHE A 1 95 ? 28.254 65.272 29.040 1.00 26.06 95 PHE A C 1
ATOM 782 O O . PHE A 1 95 ? 28.478 65.962 30.060 1.00 26.37 95 PHE A O 1
ATOM 790 N N . ASN A 1 96 ? 27.497 64.180 29.035 1.00 25.92 96 ASN A N 1
ATOM 791 C CA . ASN A 1 96 ? 27.014 63.544 30.240 1.00 26.35 96 ASN A CA 1
ATOM 792 C C . ASN A 1 96 ? 26.093 64.429 31.061 1.00 26.65 96 ASN A C 1
ATOM 793 O O . ASN A 1 96 ? 26.030 64.311 32.287 1.00 26.90 96 ASN A O 1
ATOM 798 N N . LYS A 1 97 ? 25.380 65.316 30.366 1.00 26.36 97 LYS A N 1
ATOM 799 C CA . LYS A 1 97 ? 24.299 66.094 30.950 1.00 26.44 97 LYS A CA 1
ATOM 800 C C . LYS A 1 97 ? 22.943 65.730 30.337 1.00 25.62 97 LYS A C 1
ATOM 801 O O . LYS A 1 97 ? 21.921 66.284 30.713 1.00 26.08 97 LYS A O 1
ATOM 807 N N . GLY A 1 98 ? 22.907 64.754 29.434 1.00 24.26 98 GLY A N 1
ATOM 808 C CA . GLY A 1 98 ? 21.638 64.354 28.847 1.00 22.80 98 GLY A CA 1
ATOM 809 C C . GLY A 1 98 ? 21.216 65.126 27.620 1.00 21.58 98 GLY A C 1
ATOM 810 O O . GLY A 1 98 ? 20.097 64.954 27.134 1.00 21.41 98 GLY A O 1
ATOM 811 N N . TYR A 1 99 ? 22.103 65.952 27.093 1.00 20.88 99 TYR A N 1
ATOM 812 C CA . TYR A 1 99 ? 21.745 66.778 25.948 1.00 20.59 99 TYR A CA 1
ATOM 813 C C . TYR A 1 99 ? 21.500 65.948 24.686 1.00 19.02 99 TYR A C 1
ATOM 814 O O . TYR A 1 99 ? 20.533 66.206 23.979 1.00 18.10 99 TYR A O 1
ATOM 823 N N . ALA A 1 100 ? 22.398 65.011 24.390 1.00 18.57 100 ALA A N 1
ATOM 824 C CA . ALA A 1 100 ? 22.239 64.200 23.160 1.00 18.71 100 ALA A CA 1
ATOM 825 C C . ALA A 1 100 ? 20.933 63.440 23.247 1.00 18.91 100 ALA A C 1
ATOM 826 O O . ALA A 1 100 ? 20.164 63.415 22.291 1.00 17.78 100 ALA A O 1
ATOM 828 N N . SER A 1 101 ? 20.664 62.818 24.395 1.00 18.33 101 SER A N 1
ATOM 829 C CA . SER A 1 101 ? 19.438 62.020 24.508 1.00 19.34 101 SER A CA 1
ATOM 830 C C . SER A 1 101 ? 18.189 62.883 24.422 1.00 19.20 101 SER A C 1
ATOM 831 O O . SER A 1 101 ? 17.216 62.497 23.771 1.00 19.99 101 SER A O 1
ATOM 834 N N . GLU A 1 102 ? 18.230 64.058 25.035 1.00 18.74 102 GLU A N 1
ATOM 835 C CA . GLU A 1 102 ? 17.103 64.997 24.979 1.00 17.66 102 GLU A CA 1
ATOM 836 C C . GLU A 1 102 ? 16.850 65.441 23.545 1.00 16.71 102 GLU A C 1
ATOM 837 O O . GLU A 1 102 ? 15.720 65.421 23.090 1.00 15.87 102 GLU A O 1
ATOM 843 N N . ALA A 1 103 ? 17.920 65.793 22.821 1.00 15.78 103 ALA A N 1
ATOM 844 C CA . ALA A 1 103 ? 17.787 66.242 21.441 1.00 16.44 103 ALA A CA 1
ATOM 845 C C . ALA A 1 103 ? 17.302 65.113 20.535 1.00 16.53 103 ALA A C 1
ATOM 846 O O . ALA A 1 103 ? 16.442 65.333 19.671 1.00 16.56 103 ALA A O 1
ATOM 848 N N . ALA A 1 104 ? 17.850 63.914 20.746 1.00 16.96 104 ALA A N 1
ATOM 849 C CA . ALA A 1 104 ? 17.531 62.765 19.892 1.00 17.77 104 ALA A CA 1
ATOM 850 C C . ALA A 1 104 ? 16.121 62.302 20.160 1.00 18.07 104 ALA A C 1
ATOM 851 O O . ALA A 1 104 ? 15.418 61.977 19.224 1.00 17.67 104 ALA A O 1
ATOM 853 N N . GLN A 1 105 ? 15.682 62.323 21.419 1.00 19.57 105 GLN A N 1
ATOM 854 C CA . GLN A 1 105 ? 14.281 61.990 21.767 1.00 20.09 105 GLN A CA 1
ATOM 855 C C . GLN A 1 105 ? 13.304 62.919 21.039 1.00 19.43 105 GLN A C 1
ATOM 856 O O . GLN A 1 105 ? 12.321 62.479 20.432 1.00 19.40 105 GLN A O 1
ATOM 862 N N . ALA A 1 106 ? 13.599 64.209 21.100 1.00 19.18 106 ALA A N 1
ATOM 863 C CA . ALA A 1 106 ? 12.811 65.239 20.435 1.00 18.14 106 ALA A CA 1
ATOM 864 C C . ALA A 1 106 ? 12.769 65.064 18.920 1.00 16.91 106 ALA A C 1
ATOM 865 O O . ALA A 1 106 ? 11.739 65.289 18.298 1.00 16.86 106 ALA A O 1
ATOM 867 N N . THR A 1 107 ? 13.886 64.658 18.323 1.00 16.87 107 THR A N 1
ATOM 868 C CA . THR A 1 107 ? 13.945 64.386 16.895 1.00 17.73 107 THR A CA 1
ATOM 869 C C . THR A 1 107 ? 13.080 63.191 16.500 1.00 17.54 107 THR A C 1
ATOM 870 O O . THR A 1 107 ? 12.339 63.276 15.538 1.00 18.14 107 THR A O 1
ATOM 874 N N . LEU A 1 108 ? 13.148 62.089 17.256 1.00 17.81 108 LEU A N 1
ATOM 875 C CA . LEU A 1 108 ? 12.288 60.927 17.000 1.00 18.84 108 LEU A CA 1
ATOM 876 C C . LEU A 1 108 ? 10.825 61.338 17.010 1.00 19.24 108 LEU A C 1
ATOM 877 O O . LEU A 1 108 ? 10.070 60.965 16.142 1.00 18.89 108 LEU A O 1
ATOM 882 N N . LYS A 1 109 ? 10.441 62.109 18.019 1.00 20.28 109 LYS A N 1
ATOM 883 C CA . LYS A 1 109 ? 9.064 62.567 18.174 1.00 21.33 109 LYS A CA 1
ATOM 884 C C . LYS A 1 109 ? 8.591 63.373 16.968 1.00 21.13 109 LYS A C 1
ATOM 885 O O . LYS A 1 109 ? 7.506 63.143 16.423 1.00 20.51 109 LYS A O 1
ATOM 891 N N . TYR A 1 110 ? 9.430 64.302 16.538 1.00 21.74 110 TYR A N 1
ATOM 892 C CA . TYR A 1 110 ? 9.201 65.075 15.316 1.00 21.74 110 TYR A CA 1
ATOM 893 C C . TYR A 1 110 ? 9.091 64.177 14.094 1.00 21.38 110 TYR A C 1
ATOM 894 O O . TYR A 1 110 ? 8.159 64.314 13.310 1.00 20.88 110 TYR A O 1
ATOM 903 N N . GLY A 1 111 ? 10.024 63.229 13.945 1.00 20.78 111 GLY A N 1
ATOM 904 C CA . GLY A 1 111 ? 9.986 62.289 12.817 1.00 20.34 111 GLY A CA 1
ATOM 905 C C . GLY A 1 111 ? 8.685 61.502 12.743 1.00 19.66 111 GLY A C 1
ATOM 906 O O . GLY A 1 111 ? 8.093 61.371 11.679 1.00 20.95 111 GLY A O 1
ATOM 907 N N . PHE A 1 112 ? 8.221 60.987 13.872 1.00 20.76 112 PHE A N 1
ATOM 908 C CA . PHE A 1 112 ? 7.057 60.109 13.875 1.00 21.94 112 PHE A CA 1
ATOM 909 C C . PHE A 1 112 ? 5.743 60.873 13.863 1.00 23.62 112 PHE A C 1
ATOM 910 O O . PHE A 1 112 ? 4.836 60.499 13.153 1.00 24.48 112 PHE A O 1
ATOM 918 N N . LYS A 1 113 ? 5.664 61.916 14.677 1.00 25.51 113 LYS A N 1
ATOM 919 C CA . LYS A 1 113 ? 4.419 62.680 14.855 1.00 26.62 113 LYS A CA 1
ATOM 920 C C . LYS A 1 113 ? 4.202 63.653 13.725 1.00 27.25 113 LYS A C 1
ATOM 921 O O . LYS A 1 113 ? 3.121 63.693 13.135 1.00 28.30 113 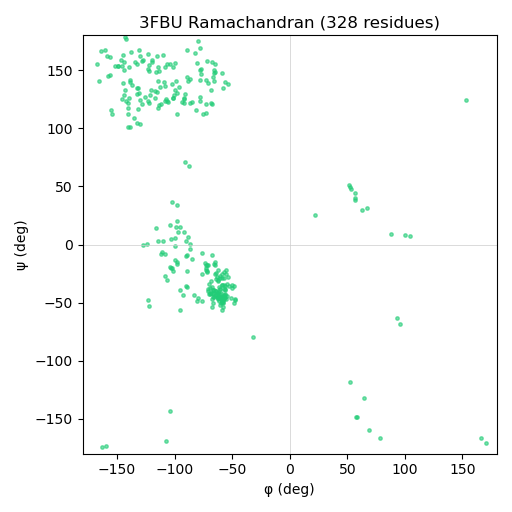LYS A O 1
ATOM 927 N N . GLU A 1 114 ? 5.238 64.390 13.361 1.00 27.92 114 GLU A N 1
ATOM 928 C CA . GLU A 1 114 ? 5.078 65.449 12.365 1.00 28.00 114 GLU A CA 1
ATOM 929 C C . GLU A 1 114 ? 5.430 65.016 10.941 1.00 27.90 114 GLU A C 1
ATOM 930 O O . GLU A 1 114 ? 4.761 65.412 10.003 1.00 28.57 114 GLU A O 1
ATOM 936 N N . MET A 1 115 ? 6.484 64.220 10.774 1.00 26.02 115 MET A N 1
ATOM 937 C CA . MET A 1 115 ? 6.894 63.721 9.460 1.00 25.17 115 MET A CA 1
ATOM 938 C C . MET A 1 115 ? 6.236 62.392 9.112 1.00 24.09 115 MET A C 1
ATOM 939 O O . MET A 1 115 ? 6.351 61.938 7.983 1.00 24.59 115 MET A O 1
ATOM 944 N N . LYS A 1 116 ? 5.566 61.773 10.072 1.00 23.02 116 LYS A N 1
ATOM 945 C CA . LYS A 1 116 ? 4.801 60.546 9.844 1.00 23.06 116 LYS A CA 1
ATOM 946 C C . LYS A 1 116 ? 5.694 59.431 9.258 1.00 22.23 116 LYS A C 1
ATOM 947 O O . LYS A 1 116 ? 5.277 58.661 8.394 1.00 22.52 116 LYS A O 1
ATOM 953 N N . LEU A 1 117 ? 6.919 59.346 9.762 1.00 20.63 117 LEU A N 1
ATOM 954 C CA . LEU A 1 117 ? 7.839 58.281 9.377 1.00 19.97 117 LEU A CA 1
ATOM 955 C C . LEU A 1 117 ? 7.411 56.931 9.971 1.00 18.99 117 LEU A C 1
ATOM 956 O O . LEU A 1 117 ? 6.712 56.883 10.989 1.00 18.35 117 LEU A O 1
ATOM 961 N N . HIS A 1 118 ? 7.870 55.845 9.342 1.00 18.33 118 HIS A N 1
ATOM 962 C CA . HIS A 1 118 ? 7.598 54.501 9.833 1.00 17.32 118 HIS A CA 1
ATOM 963 C C . HIS A 1 118 ? 8.645 53.965 10.801 1.00 16.87 118 HIS A C 1
ATOM 964 O O . HIS A 1 118 ? 8.331 53.220 11.774 1.00 16.85 118 HIS A O 1
ATOM 971 N N . ARG A 1 119 ? 9.891 54.324 10.541 1.00 16.57 119 ARG A N 1
ATOM 972 C CA . ARG A 1 119 ? 11.004 53.716 11.263 1.00 16.56 119 ARG A CA 1
ATOM 973 C C . ARG A 1 119 ? 12.250 54.592 11.283 1.00 15.17 119 ARG A C 1
ATOM 974 O O . ARG A 1 119 ? 12.475 55.258 10.375 1.00 14.96 119 ARG A O 1
ATOM 982 N N . ILE A 1 120 ? 13.021 54.566 12.361 1.00 14.84 120 ILE A N 1
ATOM 983 C CA . ILE A 1 120 ? 14.256 55.337 12.454 1.00 14.79 120 ILE A CA 1
ATOM 984 C C . ILE A 1 120 ? 15.347 54.380 12.980 1.00 14.76 120 ILE A C 1
ATOM 985 O O . ILE A 1 120 ? 15.109 53.594 13.913 1.00 15.56 120 ILE A O 1
ATOM 990 N N . ILE A 1 121 ? 16.517 54.426 12.345 1.00 14.27 121 ILE A N 1
ATOM 991 C CA . ILE A 1 121 ? 17.608 53.533 12.685 1.00 13.77 121 ILE A CA 1
ATOM 992 C C . ILE A 1 121 ? 18.834 54.354 13.049 1.00 13.51 121 ILE A C 1
ATOM 993 O O . ILE A 1 121 ? 18.936 55.549 12.712 1.00 13.28 121 ILE A O 1
ATOM 998 N N . ALA A 1 122 ? 19.772 53.686 13.695 1.00 13.61 122 ALA A N 1
ATOM 999 C CA . ALA A 1 122 ? 21.064 54.259 14.049 1.00 14.79 122 ALA A CA 1
ATOM 1000 C C . ALA A 1 122 ? 22.097 53.127 14.124 1.00 14.75 122 ALA A C 1
ATOM 1001 O O . ALA A 1 122 ? 21.758 51.956 14.388 1.00 15.47 122 ALA A O 1
ATOM 1003 N N . THR A 1 123 ? 23.359 53.478 13.897 1.00 15.12 123 THR A N 1
ATOM 1004 C CA . THR A 1 123 ? 24.432 52.508 13.996 1.00 15.91 123 THR A CA 1
ATOM 1005 C C . THR A 1 123 ? 25.577 53.081 14.808 1.00 16.89 123 THR A C 1
ATOM 1006 O O . THR A 1 123 ? 25.727 54.319 14.912 1.00 17.14 123 THR A O 1
ATOM 1010 N N . CYS A 1 124 ? 26.349 52.190 15.394 1.00 17.37 124 CYS A N 1
ATOM 1011 C CA . CYS A 1 124 ? 27.610 52.601 16.003 1.00 20.49 124 CYS A CA 1
ATOM 1012 C C . CYS A 1 124 ? 28.523 51.418 16.269 1.00 20.25 124 CYS A C 1
ATOM 1013 O O . CYS A 1 124 ? 28.115 50.267 16.207 1.00 19.76 124 CYS A O 1
ATOM 1016 N N . GLN A 1 125 ? 29.780 51.723 16.560 1.00 20.36 125 GLN A N 1
ATOM 1017 C CA . GLN A 1 125 ? 30.732 50.700 16.982 1.00 20.72 125 GLN A CA 1
ATOM 1018 C C . GLN A 1 125 ? 30.419 50.256 18.409 1.00 20.61 125 GLN A C 1
ATOM 1019 O O . GLN A 1 125 ? 30.071 51.092 19.248 1.00 20.82 125 GLN A O 1
ATOM 1025 N N . PRO A 1 126 ? 30.557 48.959 18.700 1.00 21.17 126 PRO A N 1
ATOM 1026 C CA . PRO A 1 126 ? 30.297 48.444 20.064 1.00 21.65 126 PRO A CA 1
ATOM 1027 C C . PRO A 1 126 ? 31.170 49.083 21.138 1.00 22.17 126 PRO A C 1
ATOM 1028 O O . PRO A 1 126 ? 30.750 49.167 22.278 1.00 23.35 126 PRO A O 1
ATOM 1032 N N . GLU A 1 127 ? 32.335 49.565 20.730 1.00 22.35 127 GLU A N 1
ATOM 1033 C CA . GLU A 1 127 ? 33.268 50.253 21.608 1.00 23.49 127 GLU A CA 1
ATOM 1034 C C . GLU A 1 127 ? 32.757 51.652 22.002 1.00 24.02 127 GLU A C 1
ATOM 1035 O O . GLU A 1 127 ? 33.258 52.249 22.966 1.00 25.00 127 GLU A O 1
ATOM 1041 N N . ASN A 1 128 ? 31.781 52.180 21.254 1.00 22.90 128 ASN A N 1
ATOM 1042 C CA . ASN A 1 128 ? 31.308 53.539 21.448 1.00 22.80 128 ASN A CA 1
ATOM 1043 C C . ASN A 1 128 ? 30.152 53.577 22.433 1.00 22.67 128 ASN A C 1
ATOM 1044 O O . ASN A 1 128 ? 28.997 53.834 22.067 1.00 21.46 128 ASN A O 1
ATOM 1049 N N . THR A 1 129 ? 30.489 53.337 23.700 1.00 22.43 129 THR A N 1
ATOM 1050 C CA . THR A 1 129 ? 29.491 53.114 24.732 1.00 22.36 129 THR A CA 1
ATOM 1051 C C . THR A 1 129 ? 28.487 54.251 24.880 1.00 21.82 129 THR A C 1
ATOM 1052 O O . THR A 1 129 ? 27.298 53.994 24.960 1.00 22.23 129 THR A O 1
ATOM 1056 N N . PRO A 1 130 ? 28.950 55.508 24.913 1.00 21.71 130 PRO A N 1
ATOM 1057 C CA . PRO A 1 130 ? 27.941 56.550 25.099 1.00 21.62 130 PRO A CA 1
ATOM 1058 C C . PRO A 1 130 ? 26.945 56.650 23.953 1.00 20.78 130 PRO A C 1
ATOM 1059 O O . PRO A 1 130 ? 25.799 57.026 24.176 1.00 20.31 130 PRO A O 1
ATOM 1063 N N . SER A 1 131 ? 27.387 56.302 22.740 1.00 20.20 131 SER A N 1
ATOM 1064 C CA . SER A 1 131 ? 26.498 56.373 21.579 1.00 20.06 131 SER A CA 1
ATOM 1065 C C . SER A 1 131 ? 25.374 55.351 21.688 1.00 19.49 131 SER A C 1
ATOM 1066 O O . SER A 1 131 ? 24.197 55.705 21.555 1.00 19.00 131 SER A O 1
ATOM 1069 N N . TYR A 1 132 ? 25.692 54.085 21.969 1.00 19.00 132 TYR A N 1
ATOM 1070 C CA . TYR A 1 132 ? 24.602 53.125 22.065 1.00 19.17 132 TYR A CA 1
ATOM 1071 C C . TYR A 1 132 ? 23.783 53.318 23.325 1.00 19.20 132 TYR A C 1
ATOM 1072 O O . TYR A 1 132 ? 22.603 52.983 23.324 1.00 17.01 132 TYR A O 1
ATOM 1081 N N . ARG A 1 133 ? 24.357 53.960 24.358 1.00 18.40 133 ARG A N 1
ATOM 1082 C CA . ARG A 1 133 ? 23.541 54.325 25.500 1.00 18.74 133 ARG A CA 1
ATOM 1083 C C . ARG A 1 133 ? 22.494 55.371 25.158 1.00 17.75 133 ARG A C 1
ATOM 1084 O O . ARG A 1 133 ? 21.367 55.271 25.614 1.00 17.81 133 ARG A O 1
ATOM 1092 N N . VAL A 1 134 ? 22.826 56.350 24.328 1.00 16.80 134 VAL A N 1
ATOM 1093 C CA . VAL A 1 134 ? 21.794 57.271 23.855 1.00 16.68 134 VAL A CA 1
ATOM 1094 C C . VAL A 1 134 ? 20.683 56.494 23.129 1.00 16.05 134 VAL A C 1
ATOM 1095 O O . VAL A 1 134 ? 19.488 56.709 23.357 1.00 16.54 134 VAL A O 1
ATOM 1099 N N . MET A 1 135 ? 21.082 55.565 22.264 1.00 15.77 135 MET A N 1
ATOM 1100 C CA . MET A 1 135 ? 20.103 54.795 21.490 1.00 16.27 135 MET A CA 1
ATOM 1101 C C . MET A 1 135 ? 19.124 54.076 22.415 1.00 16.47 135 MET A C 1
ATOM 1102 O O . MET A 1 135 ? 17.903 54.128 22.213 1.00 16.04 135 MET A O 1
ATOM 1107 N N . GLU A 1 136 ? 19.658 53.450 23.449 1.00 16.88 136 GLU A N 1
ATOM 1108 C CA . GLU A 1 136 ? 18.829 52.713 24.393 1.00 18.93 136 GLU A CA 1
ATOM 1109 C C . GLU A 1 136 ? 17.911 53.648 25.184 1.00 18.33 136 GLU A C 1
ATOM 1110 O O . GLU A 1 136 ? 16.718 53.383 25.319 1.00 19.22 136 GLU A O 1
ATOM 1116 N N . LYS A 1 137 ? 18.470 54.742 25.664 1.00 19.00 137 LYS A N 1
ATOM 1117 C CA . LYS A 1 137 ? 17.735 55.711 26.489 1.00 19.85 137 LYS A CA 1
ATOM 1118 C C . LYS A 1 137 ? 16.522 56.280 25.768 1.00 19.93 137 LYS A C 1
ATOM 1119 O O . LYS A 1 137 ? 15.475 56.575 26.391 1.00 20.48 137 LYS A O 1
ATOM 1125 N N . ILE A 1 138 ? 16.630 56.466 24.452 1.00 18.91 138 ILE A N 1
ATOM 1126 C CA . ILE A 1 138 ? 15.542 57.050 23.700 1.00 18.94 138 ILE A CA 1
ATOM 1127 C C . ILE A 1 138 ? 14.557 56.004 23.150 1.00 18.07 138 ILE A C 1
ATOM 1128 O O . ILE A 1 138 ? 13.605 56.350 22.454 1.00 18.74 138 ILE A O 1
ATOM 1133 N N . GLY A 1 139 ? 14.768 54.731 23.475 1.00 17.31 139 GLY A N 1
ATOM 1134 C CA . GLY A 1 139 ? 13.770 53.700 23.194 1.00 17.07 139 GLY A CA 1
ATOM 1135 C C . GLY A 1 139 ? 14.085 52.788 22.014 1.00 16.25 139 GLY A C 1
ATOM 1136 O O . GLY A 1 139 ? 13.268 51.967 21.639 1.00 16.72 139 GLY A O 1
ATOM 1137 N N . MET A 1 140 ? 15.284 52.917 21.455 1.00 16.72 140 MET A N 1
ATOM 1138 C CA . MET A 1 140 ? 15.681 52.086 20.322 1.00 16.03 140 MET A CA 1
ATOM 1139 C C . MET A 1 140 ? 16.081 50.680 20.785 1.00 16.67 140 MET A C 1
ATOM 1140 O O . MET A 1 140 ? 16.558 50.470 21.917 1.00 16.81 140 MET A O 1
ATOM 1145 N N . ARG A 1 141 ? 15.858 49.713 19.900 1.00 16.82 141 ARG A N 1
ATOM 1146 C CA . ARG A 1 141 ? 16.159 48.327 20.154 1.00 16.83 141 ARG A CA 1
ATOM 1147 C C . ARG A 1 141 ? 17.370 47.911 19.327 1.00 16.68 141 ARG A C 1
ATOM 1148 O O . ARG A 1 141 ? 17.424 48.226 18.143 1.00 14.75 141 ARG A O 1
ATOM 1156 N N . ARG A 1 142 ? 18.291 47.169 19.929 1.00 16.96 142 ARG A N 1
ATOM 1157 C CA . ARG A 1 142 ? 19.406 46.583 19.174 1.00 16.94 142 ARG A CA 1
ATOM 1158 C C . ARG A 1 142 ? 18.871 45.421 18.302 1.00 17.59 142 ARG A C 1
ATOM 1159 O O . ARG A 1 142 ? 18.401 44.385 18.821 1.00 19.04 142 ARG A O 1
ATOM 1167 N N . GLU A 1 143 ? 18.911 45.613 16.988 1.00 14.86 143 GLU A N 1
ATOM 1168 C CA . GLU A 1 143 ? 18.423 44.614 16.024 1.00 14.95 143 GLU A CA 1
ATOM 1169 C C . GLU A 1 143 ? 19.549 43.824 15.336 1.00 15.76 143 GLU A C 1
ATOM 1170 O O . GLU A 1 143 ? 19.332 42.713 14.811 1.00 14.31 143 GLU A O 1
ATOM 1176 N N . GLY A 1 144 ? 20.744 44.379 15.353 1.00 15.55 144 GLY A N 1
ATOM 1177 C CA . GLY A 1 144 ? 21.873 43.753 14.688 1.00 16.63 144 GLY A CA 1
ATOM 1178 C C . GLY A 1 144 ? 23.226 43.999 15.295 1.00 16.99 144 GLY A C 1
ATOM 1179 O O . GLY A 1 144 ? 23.464 45.035 15.923 1.00 17.47 144 GLY A O 1
ATOM 1180 N N . TYR A 1 145 ? 24.124 43.039 15.057 1.00 17.95 145 TYR A N 1
ATOM 1181 C CA . TYR A 1 145 ? 25.520 43.136 15.478 1.00 17.76 145 TYR A CA 1
ATOM 1182 C C . TYR A 1 145 ? 26.344 42.542 14.329 1.00 16.84 145 TYR A C 1
ATOM 1183 O O . TYR A 1 145 ? 26.359 41.342 14.129 1.00 16.03 145 TYR A O 1
ATOM 1192 N N . PHE A 1 146 ? 26.914 43.416 13.522 1.00 17.80 146 PHE A N 1
ATOM 1193 C CA . PHE A 1 146 ? 27.572 43.024 12.279 1.00 18.79 146 PHE A CA 1
ATOM 1194 C C . PHE A 1 146 ? 29.074 43.008 12.525 1.00 19.66 146 PHE A C 1
ATOM 1195 O O . PHE A 1 146 ? 29.628 44.027 12.937 1.00 18.61 146 PHE A O 1
ATOM 1203 N N . LYS A 1 147 ? 29.703 41.878 12.221 1.00 20.26 147 LYS A N 1
ATOM 1204 C CA . LYS A 1 147 ? 31.123 41.665 12.496 1.00 21.88 147 LYS A CA 1
ATOM 1205 C C . LYS A 1 147 ? 31.975 42.087 11.282 1.00 21.71 147 LYS A C 1
ATOM 1206 O O . LYS A 1 147 ? 31.740 41.636 10.161 1.00 19.48 147 LYS A O 1
ATOM 1212 N N . LYS A 1 148 ? 32.944 42.974 11.527 1.00 22.32 148 LYS A N 1
ATOM 1213 C CA . LYS A 1 148 ? 33.953 43.376 10.528 1.00 23.74 148 LYS A CA 1
ATOM 1214 C C . LYS A 1 148 ? 33.362 43.822 9.217 1.00 23.84 148 LYS A C 1
ATOM 1215 O O . LYS A 1 148 ? 33.780 43.363 8.150 1.00 25.19 148 LYS A O 1
ATOM 1221 N N . CYS A 1 149 ? 32.394 44.718 9.288 1.00 23.47 149 CYS A N 1
ATOM 1222 C CA . CYS A 1 149 ? 31.641 45.090 8.122 1.00 25.29 149 CYS A CA 1
ATOM 1223 C C . CYS A 1 149 ? 32.038 46.442 7.560 1.00 25.82 149 CYS A C 1
ATOM 1224 O O . CYS A 1 149 ? 31.736 46.729 6.418 1.00 25.00 149 CYS A O 1
ATOM 1227 N N . ILE A 1 150 ? 32.695 47.277 8.370 1.00 28.03 150 ILE A N 1
ATOM 1228 C CA . ILE A 1 150 ? 32.965 48.666 7.997 1.00 29.05 150 ILE A CA 1
ATOM 1229 C C . ILE A 1 150 ? 34.449 48.867 7.695 1.00 29.92 150 ILE A C 1
ATOM 1230 O O . ILE A 1 150 ? 35.285 48.585 8.561 1.00 29.93 150 ILE A O 1
ATOM 1235 N N . PRO A 1 151 ? 34.776 49.366 6.481 1.00 31.16 151 PRO A N 1
ATOM 1236 C CA . PRO A 1 151 ? 36.175 49.615 6.165 1.00 32.31 151 PRO A CA 1
ATOM 1237 C C . PRO A 1 151 ? 36.534 51.023 6.663 1.00 33.35 151 PRO A C 1
ATOM 1238 O O . PRO A 1 151 ? 35.869 52.027 6.316 1.00 33.05 151 PRO A O 1
ATOM 1242 N N . HIS A 1 152 ? 37.524 51.060 7.538 1.00 34.09 152 HIS A N 1
ATOM 1243 C CA . HIS A 1 152 ? 38.017 52.288 8.147 1.00 35.19 152 HIS A CA 1
ATOM 1244 C C . HIS A 1 152 ? 39.529 52.225 7.947 1.00 35.47 152 HIS A C 1
ATOM 1245 O O . HIS A 1 152 ? 40.215 51.471 8.624 1.00 35.29 152 HIS A O 1
ATOM 1252 N N . GLY A 1 153 ? 40.018 53.008 6.985 1.00 35.53 153 GLY A N 1
ATOM 1253 C CA . GLY A 1 153 ? 41.345 52.849 6.448 1.00 35.67 153 GLY A CA 1
ATOM 1254 C C . GLY A 1 153 ? 41.367 51.487 5.771 1.00 35.50 153 GLY A C 1
ATOM 1255 O O . GLY A 1 153 ? 40.432 51.106 5.016 1.00 36.94 153 GLY A O 1
ATOM 1256 N N . ASN A 1 154 ? 42.413 50.745 6.083 1.00 34.59 154 ASN A N 1
ATOM 1257 C CA . ASN A 1 154 ? 42.488 49.337 5.785 1.00 33.81 154 ASN A CA 1
ATOM 1258 C C . ASN A 1 154 ? 42.210 48.497 7.036 1.00 32.92 154 ASN A C 1
ATOM 1259 O O . ASN A 1 154 ? 42.794 47.430 7.225 1.00 33.53 154 ASN A O 1
ATOM 1264 N N . GLU A 1 155 ? 41.295 48.967 7.881 1.00 31.56 155 GLU A N 1
ATOM 1265 C CA . GLU A 1 155 ? 40.815 48.165 8.997 1.00 31.27 155 GLU A CA 1
ATOM 1266 C C . GLU A 1 155 ? 39.300 47.954 8.847 1.00 29.89 155 GLU A C 1
ATOM 1267 O O . GLU A 1 155 ? 38.651 48.743 8.159 1.00 28.62 155 GLU A O 1
ATOM 1273 N N . TRP A 1 156 ? 38.791 46.884 9.482 1.00 28.97 156 TRP A N 1
ATOM 1274 C CA . TRP A 1 156 ? 37.358 46.519 9.517 1.00 28.20 156 TRP A CA 1
ATOM 1275 C C . TRP A 1 156 ? 36.745 46.606 10.936 1.00 27.34 156 TRP A C 1
ATOM 1276 O O . TRP A 1 156 ? 37.114 45.855 11.839 1.00 28.16 156 TRP A O 1
ATOM 1287 N N . TRP A 1 157 ? 35.763 47.480 11.097 1.00 26.11 157 TRP A N 1
ATOM 1288 C CA . TRP A 1 157 ? 35.085 47.647 12.372 1.00 26.22 157 TRP A CA 1
ATOM 1289 C C . TRP A 1 157 ? 33.753 46.909 12.398 1.00 23.69 157 TRP A C 1
ATOM 1290 O O . TRP A 1 157 ? 33.168 46.658 11.338 1.00 23.51 157 TRP A O 1
ATOM 1301 N N . ASP A 1 158 ? 33.319 46.586 13.614 1.00 21.25 158 ASP A N 1
ATOM 1302 C CA . ASP A 1 158 ? 32.017 45.982 13.891 1.00 21.57 158 ASP A CA 1
ATOM 1303 C C . ASP A 1 158 ? 30.992 47.117 13.937 1.00 20.19 158 ASP A C 1
ATOM 1304 O O . ASP A 1 158 ? 31.344 48.271 14.042 1.00 18.76 158 ASP A O 1
ATOM 1309 N N . GLU A 1 159 ? 29.706 46.782 13.865 1.00 20.20 159 GLU A N 1
ATOM 1310 C CA . GLU A 1 159 ? 28.669 47.785 13.973 1.00 19.94 159 GLU A CA 1
ATOM 1311 C C . GLU A 1 159 ? 27.498 47.196 14.731 1.00 18.14 159 GLU A C 1
ATOM 1312 O O . GLU A 1 159 ? 27.069 46.090 14.408 1.00 17.53 159 GLU A O 1
ATOM 1318 N N . TYR A 1 160 ? 26.970 47.937 15.703 1.00 17.69 160 TYR A N 1
ATOM 1319 C CA . TYR A 1 160 ? 25.627 47.660 16.235 1.00 17.64 160 TYR A CA 1
ATOM 1320 C C . TYR A 1 160 ? 24.614 48.432 15.433 1.00 17.24 160 TYR A C 1
ATOM 1321 O O . TYR A 1 160 ? 24.865 49.572 15.053 1.00 17.75 160 TYR A O 1
ATOM 1330 N N . TYR A 1 161 ? 23.449 47.826 15.223 1.00 16.40 161 TYR A N 1
ATOM 1331 C CA . TYR A 1 161 ? 22.360 48.442 14.515 1.00 17.01 161 TYR A CA 1
ATOM 1332 C C . TYR A 1 161 ? 21.131 48.478 15.433 1.00 15.28 161 TYR A C 1
ATOM 1333 O O . TYR A 1 161 ? 20.678 47.438 15.925 1.00 15.48 161 TYR A O 1
ATOM 1342 N N . TYR A 1 162 ? 20.639 49.677 15.652 1.00 14.02 162 TYR A N 1
ATOM 1343 C CA . TYR A 1 162 ? 19.461 49.933 16.474 1.00 14.41 162 TYR A CA 1
ATOM 1344 C C . TYR A 1 162 ? 18.320 50.480 15.642 1.00 14.23 162 TYR A C 1
ATOM 1345 O O . TYR A 1 162 ? 18.542 51.139 14.614 1.00 12.88 162 TYR A O 1
ATOM 1354 N N . ALA A 1 163 ? 17.078 50.239 16.090 1.00 13.72 163 ALA A N 1
ATOM 1355 C CA . ALA A 1 163 ? 15.915 50.730 15.383 1.00 13.25 163 ALA A CA 1
ATOM 1356 C C . ALA A 1 163 ? 14.765 51.029 16.343 1.00 14.08 163 ALA A C 1
ATOM 1357 O O . ALA A 1 163 ? 14.651 50.419 17.422 1.00 13.19 163 ALA A O 1
ATOM 1359 N N . ILE A 1 164 ? 13.919 51.946 15.905 1.00 13.07 164 ILE A N 1
ATOM 1360 C CA . ILE A 1 164 ? 12.645 52.208 16.586 1.00 15.08 164 ILE A CA 1
ATOM 1361 C C . ILE A 1 164 ? 11.549 52.400 15.565 1.00 15.17 164 ILE A C 1
ATOM 1362 O O . ILE A 1 164 ? 11.755 53.001 14.496 1.00 14.43 164 ILE A O 1
ATOM 1367 N N . LEU A 1 165 ? 10.376 51.864 15.899 1.00 16.93 165 LEU A N 1
ATOM 1368 C CA . LEU A 1 165 ? 9.207 51.906 15.038 1.00 18.76 165 LEU A CA 1
ATOM 1369 C C . LEU A 1 165 ? 8.170 52.939 15.509 1.00 21.08 165 LEU A C 1
ATOM 1370 O O . LEU A 1 165 ? 8.142 53.292 16.689 1.00 19.82 165 LEU A O 1
ATOM 1375 N N . GLU A 1 166 ? 7.371 53.401 14.555 1.00 23.44 166 GLU A N 1
ATOM 1376 C CA . GLU A 1 166 ? 6.249 54.340 14.794 1.00 27.49 166 GLU A CA 1
ATOM 1377 C C . GLU A 1 166 ? 5.326 53.888 15.926 1.00 29.71 166 GLU A C 1
ATOM 1378 O O . GLU A 1 166 ? 4.856 54.713 16.693 1.00 31.32 166 GLU A O 1
ATOM 1384 N N . GLU A 1 167 ? 5.131 52.583 16.068 1.00 32.41 167 GLU A N 1
ATOM 1385 C CA . GLU A 1 167 ? 4.210 52.056 17.085 1.00 34.21 167 GLU A CA 1
ATOM 1386 C C . GLU A 1 167 ? 4.761 52.173 18.521 1.00 35.09 167 GLU A C 1
ATOM 1387 O O . GLU A 1 167 ? 4.006 52.134 19.493 1.00 35.93 167 GLU A O 1
ATOM 1393 N N . GLU A 1 168 ? 6.078 52.317 18.649 1.00 35.39 168 GLU A N 1
ATOM 1394 C CA . GLU A 1 168 ? 6.751 52.283 19.942 1.00 35.24 168 GLU A CA 1
ATOM 1395 C C . GLU A 1 168 ? 6.891 53.686 20.537 1.00 36.37 168 GLU A C 1
ATOM 1396 O O . GLU A 1 168 ? 7.425 53.826 21.640 1.00 38.42 168 GLU A O 1
ATOM 1402 N N . MET B 1 1 ? 31.277 49.564 33.849 1.00 33.40 1 MET B N 1
ATOM 1403 C CA . MET B 1 1 ? 30.994 50.461 35.023 1.00 31.50 1 MET B CA 1
ATOM 1404 C C . MET B 1 1 ? 31.280 51.888 34.586 1.00 30.54 1 MET B C 1
ATOM 1405 O O . MET B 1 1 ? 32.283 52.138 33.921 1.00 31.54 1 MET B O 1
ATOM 1410 N N . PHE B 1 2 ? 30.402 52.819 34.950 1.00 27.91 2 PHE B N 1
ATOM 1411 C CA . PHE B 1 2 ? 30.619 54.226 34.681 1.00 26.80 2 PHE B CA 1
ATOM 1412 C C . PHE B 1 2 ? 30.031 55.016 35.824 1.00 25.87 2 PHE B C 1
ATOM 1413 O O . PHE B 1 2 ? 28.836 54.888 36.118 1.00 25.21 2 PHE B O 1
ATOM 1421 N N . ILE B 1 3 ? 30.850 55.865 36.442 1.00 23.31 3 ILE B N 1
ATOM 1422 C CA . ILE B 1 3 ? 30.448 56.621 37.601 1.00 23.18 3 ILE B CA 1
ATOM 1423 C C . ILE B 1 3 ? 30.847 58.065 37.415 1.00 22.84 3 ILE B C 1
ATOM 1424 O O . ILE B 1 3 ? 32.006 58.356 37.089 1.00 21.30 3 ILE B O 1
ATOM 1429 N N . LYS B 1 4 ? 29.911 58.980 37.631 1.00 22.66 4 LYS B N 1
ATOM 1430 C CA . LYS B 1 4 ? 30.246 60.390 37.595 1.00 24.13 4 LYS B CA 1
ATOM 1431 C C . LYS B 1 4 ? 30.236 60.909 39.027 1.00 23.44 4 LYS B C 1
ATOM 1432 O O . LYS B 1 4 ? 29.234 60.746 39.751 1.00 23.72 4 LYS B O 1
ATOM 1438 N N . ALA B 1 5 ? 31.363 61.485 39.452 1.00 22.47 5 ALA B N 1
ATOM 1439 C CA . ALA B 1 5 ? 31.513 62.073 40.766 1.00 22.82 5 ALA B CA 1
ATOM 1440 C C . ALA B 1 5 ? 31.461 63.574 40.616 1.00 23.05 5 ALA B C 1
ATOM 1441 O O . ALA B 1 5 ? 30.675 64.071 39.818 1.00 25.00 5 ALA B O 1
ATOM 1443 N N . GLU B 1 6 ? 32.248 64.315 41.390 1.00 23.00 6 GLU B N 1
ATOM 1444 C CA . GLU B 1 6 ? 32.115 65.773 41.410 1.00 22.98 6 GLU B CA 1
ATOM 1445 C C . GLU B 1 6 ? 33.116 66.422 40.449 1.00 23.09 6 GLU B C 1
ATOM 1446 O O . GLU B 1 6 ? 32.714 67.156 39.528 1.00 23.42 6 GLU B O 1
ATOM 1452 N N . ARG B 1 7 ? 34.404 66.132 40.644 1.00 21.75 7 ARG B N 1
ATOM 1453 C CA . ARG B 1 7 ? 35.485 66.610 39.758 1.00 22.00 7 ARG B CA 1
ATOM 1454 C C . ARG B 1 7 ? 35.929 65.543 38.757 1.00 21.71 7 ARG B C 1
ATOM 1455 O O . ARG B 1 7 ? 36.646 65.839 37.812 1.00 21.21 7 ARG B O 1
ATOM 1463 N N . LEU B 1 8 ? 35.511 64.301 38.979 1.00 21.53 8 LEU B N 1
ATOM 1464 C CA . LEU B 1 8 ? 36.023 63.179 38.216 1.00 21.21 8 LEU B CA 1
ATOM 1465 C C . LEU B 1 8 ? 34.951 62.194 37.809 1.00 20.69 8 LEU B C 1
ATOM 1466 O O . LEU B 1 8 ? 33.844 62.187 38.353 1.00 20.56 8 LEU B O 1
ATOM 1471 N N . LEU B 1 9 ? 35.323 61.335 36.873 1.00 20.10 9 LEU B N 1
ATOM 1472 C CA . LEU B 1 9 ? 34.524 60.190 36.522 1.00 20.45 9 LEU B CA 1
ATOM 1473 C C . LEU B 1 9 ? 35.384 58.933 36.529 1.00 20.20 9 LEU B C 1
ATOM 1474 O O . LEU B 1 9 ? 36.617 59.007 36.487 1.00 17.82 9 LEU B O 1
ATOM 1479 N N . ILE B 1 10 ? 34.717 57.792 36.593 1.00 18.80 10 ILE B N 1
ATOM 1480 C CA . ILE B 1 10 ? 35.364 56.494 36.585 1.00 19.78 10 ILE B CA 1
ATOM 1481 C C . ILE B 1 10 ? 34.741 55.722 35.467 1.00 20.14 10 ILE B C 1
ATOM 1482 O O . ILE B 1 10 ? 33.507 55.645 35.367 1.00 19.72 10 ILE B O 1
ATOM 1487 N N . ARG B 1 11 ? 35.575 55.199 34.588 1.00 20.88 11 ARG B N 1
ATOM 1488 C CA . ARG B 1 11 ? 35.081 54.490 33.415 1.00 21.85 11 ARG B CA 1
ATOM 1489 C C . ARG B 1 11 ? 35.969 53.301 33.135 1.00 23.10 11 ARG B C 1
ATOM 1490 O O . ARG B 1 11 ? 36.969 53.054 33.834 1.00 22.82 11 ARG B O 1
ATOM 1498 N N . LYS B 1 12 ? 35.589 52.532 32.124 1.00 23.27 12 LYS B N 1
ATOM 1499 C CA . LYS B 1 12 ? 36.432 51.442 31.697 1.00 24.56 12 LYS B CA 1
ATOM 1500 C C . LYS B 1 12 ? 37.592 51.963 30.874 1.00 23.52 12 LYS B C 1
ATOM 1501 O O . LYS B 1 12 ? 37.480 52.987 30.192 1.00 23.39 12 LYS B O 1
ATOM 1507 N N . PHE B 1 13 ? 38.699 51.236 30.931 1.00 23.67 13 PHE B N 1
ATOM 1508 C CA . PHE B 1 13 ? 39.891 51.568 30.170 1.00 24.32 13 PHE B CA 1
ATOM 1509 C C . PHE B 1 13 ? 39.652 51.609 28.663 1.00 25.74 13 PHE B C 1
ATOM 1510 O O . PHE B 1 13 ? 38.855 50.833 28.123 1.00 24.76 13 PHE B O 1
ATOM 1518 N N . GLU B 1 14 ? 40.398 52.502 28.017 1.00 27.11 14 GLU B N 1
ATOM 1519 C CA . GLU B 1 14 ? 40.565 52.556 26.561 1.00 28.79 14 GLU B CA 1
ATOM 1520 C C . GLU B 1 14 ? 42.066 52.436 26.318 1.00 29.15 14 GLU B C 1
ATOM 1521 O O . GLU B 1 14 ? 42.861 52.859 27.136 1.00 27.58 14 GLU B O 1
ATOM 1527 N N . PHE B 1 15 ? 42.478 51.855 25.203 1.00 29.94 15 PHE B N 1
ATOM 1528 C CA . PHE B 1 15 ? 43.908 51.589 25.025 1.00 30.31 15 PHE B CA 1
ATOM 1529 C C . PHE B 1 15 ? 44.845 52.804 25.152 1.00 30.44 15 PHE B C 1
ATOM 1530 O O . PHE B 1 15 ? 45.955 52.675 25.709 1.00 29.80 15 PHE B O 1
ATOM 1538 N N . LYS B 1 16 ? 44.404 53.949 24.619 1.00 30.07 16 LYS B N 1
ATOM 1539 C CA . LYS B 1 16 ? 45.127 55.230 24.705 1.00 30.18 16 LYS B CA 1
ATOM 1540 C C . LYS B 1 16 ? 45.472 55.679 26.138 1.00 28.51 16 LYS B C 1
ATOM 1541 O O . LYS B 1 16 ? 46.367 56.522 26.343 1.00 28.29 16 LYS B O 1
ATOM 1547 N N . ASP B 1 17 ? 44.732 55.148 27.111 1.00 26.51 17 ASP B N 1
ATOM 1548 C CA . ASP B 1 17 ? 44.970 55.439 28.533 1.00 25.47 17 ASP B CA 1
ATOM 1549 C C . ASP B 1 17 ? 46.328 55.007 29.040 1.00 23.85 17 ASP B C 1
ATOM 1550 O O . ASP B 1 17 ? 46.788 55.508 30.064 1.00 22.41 17 ASP B O 1
ATOM 1555 N N . TRP B 1 18 ? 46.968 54.062 28.359 1.00 23.94 18 TRP B N 1
ATOM 1556 C CA . TRP B 1 18 ? 48.160 53.442 28.927 1.00 23.77 18 TRP B CA 1
ATOM 1557 C C . TRP B 1 18 ? 49.275 54.446 29.234 1.00 22.81 18 TRP B C 1
ATOM 1558 O O . TRP B 1 18 ? 49.986 54.280 30.209 1.00 21.19 18 TRP B O 1
ATOM 1569 N N . GLU B 1 19 ? 49.428 55.497 28.424 1.00 22.00 19 GLU B N 1
ATOM 1570 C CA . GLU B 1 19 ? 50.533 56.444 28.613 1.00 22.50 19 GLU B CA 1
ATOM 1571 C C . GLU B 1 19 ? 50.448 57.199 29.925 1.00 20.33 19 GLU B C 1
ATOM 1572 O O . GLU B 1 19 ? 51.450 57.379 30.635 1.00 19.80 19 GLU B O 1
ATOM 1578 N N . ALA B 1 20 ? 49.242 57.648 30.251 1.00 18.74 20 ALA B N 1
ATOM 1579 C CA . ALA B 1 20 ? 48.988 58.343 31.494 1.00 18.22 20 ALA B CA 1
ATOM 1580 C C . ALA B 1 20 ? 49.101 57.402 32.717 1.00 16.31 20 ALA B C 1
ATOM 1581 O O . ALA B 1 20 ? 49.592 57.807 33.766 1.00 17.34 20 ALA B O 1
ATOM 1583 N N . VAL B 1 21 ? 48.659 56.162 32.569 1.00 15.99 21 VAL B N 1
ATOM 1584 C CA . VAL B 1 21 ? 48.848 55.140 33.608 1.00 15.54 21 VAL B CA 1
ATOM 1585 C C . VAL B 1 21 ? 50.332 54.921 33.867 1.00 15.56 21 VAL B C 1
ATOM 1586 O O . VAL B 1 21 ? 50.802 54.913 35.009 1.00 14.08 21 VAL B O 1
ATOM 1590 N N . HIS B 1 22 ? 51.091 54.813 32.786 1.00 16.46 22 HIS B N 1
ATOM 1591 C CA . HIS B 1 22 ? 52.519 54.557 32.903 1.00 16.80 22 HIS B CA 1
ATOM 1592 C C . HIS B 1 22 ? 53.264 5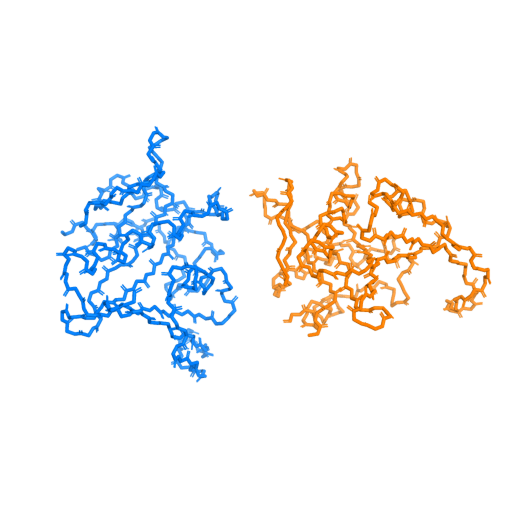5.617 33.659 1.00 17.25 22 HIS B C 1
ATOM 1593 O O . HIS B 1 22 ? 54.291 55.330 34.251 1.00 17.59 22 HIS B O 1
ATOM 1600 N N . GLU B 1 23 ? 52.774 56.856 33.657 1.00 17.64 23 GLU B N 1
ATOM 1601 C CA . GLU B 1 23 ? 53.370 57.909 34.479 1.00 18.49 23 GLU B CA 1
ATOM 1602 C C . GLU B 1 23 ? 53.562 57.496 35.936 1.00 17.54 23 GLU B C 1
ATOM 1603 O O . GLU B 1 23 ? 54.560 57.909 36.575 1.00 16.80 23 GLU B O 1
ATOM 1609 N N . TYR B 1 24 ? 52.607 56.727 36.478 1.00 15.93 24 TYR B N 1
ATOM 1610 C CA . TYR B 1 24 ? 52.728 56.271 37.853 1.00 16.02 24 TYR B CA 1
ATOM 1611 C C . TYR B 1 24 ? 53.033 54.796 38.043 1.00 15.52 24 TYR B C 1
ATOM 1612 O O . TYR B 1 24 ? 53.652 54.463 39.035 1.00 17.01 24 TYR B O 1
ATOM 1621 N N . THR B 1 25 ? 52.667 53.923 37.119 1.00 16.23 25 THR B N 1
ATOM 1622 C CA . THR B 1 25 ? 52.994 52.513 37.270 1.00 16.34 25 THR B CA 1
ATOM 1623 C C . THR B 1 25 ? 54.496 52.246 37.020 1.00 16.38 25 THR B C 1
ATOM 1624 O O . THR B 1 25 ? 54.971 51.177 37.342 1.00 18.15 25 THR B O 1
ATOM 1628 N N . SER B 1 26 ? 55.197 53.191 36.411 1.00 16.11 26 SER B N 1
ATOM 1629 C CA . SER B 1 26 ? 56.670 53.127 36.251 1.00 16.89 26 SER B CA 1
ATOM 1630 C C . SER B 1 26 ? 57.421 53.711 37.468 1.00 17.52 26 SER B C 1
ATOM 1631 O O . SER B 1 26 ? 58.665 53.758 37.512 1.00 17.86 26 SER B O 1
ATOM 1634 N N . ASP B 1 27 ? 56.677 54.168 38.469 1.00 17.60 27 ASP B N 1
ATOM 1635 C CA . ASP B 1 27 ? 57.254 54.883 39.623 1.00 17.63 27 ASP B CA 1
ATOM 1636 C C . ASP B 1 27 ? 57.429 53.913 40.800 1.00 17.87 27 ASP B C 1
ATOM 1637 O O . ASP B 1 27 ? 56.455 53.411 41.386 1.00 15.02 27 ASP B O 1
ATOM 1642 N N . SER B 1 28 ? 58.681 53.631 41.158 1.00 18.89 28 SER B N 1
ATOM 1643 C CA . SER B 1 28 ? 58.947 52.691 42.255 1.00 19.97 28 SER B CA 1
ATOM 1644 C C . SER B 1 28 ? 58.376 53.096 43.618 1.00 20.67 28 SER B C 1
ATOM 1645 O O . SER B 1 28 ? 58.084 52.227 44.433 1.00 21.52 28 SER B O 1
ATOM 1648 N N . ASP B 1 29 ? 58.226 54.398 43.885 1.00 20.59 29 ASP B N 1
ATOM 1649 C CA . ASP B 1 29 ? 57.581 54.840 45.122 1.00 20.55 29 ASP B CA 1
ATOM 1650 C C . ASP B 1 29 ? 56.078 54.518 45.099 1.00 19.68 29 ASP B C 1
ATOM 1651 O O . ASP B 1 29 ? 55.527 54.031 46.090 1.00 19.17 29 ASP B O 1
ATOM 1656 N N . VAL B 1 30 ? 55.437 54.765 43.963 1.00 18.21 30 VAL B N 1
ATOM 1657 C CA . VAL B 1 30 ? 54.002 54.512 43.823 1.00 18.00 30 VAL B CA 1
ATOM 1658 C C . VAL B 1 30 ? 53.704 53.020 43.898 1.00 18.08 30 VAL B C 1
ATOM 1659 O O . VAL B 1 30 ? 52.702 52.603 44.500 1.00 17.60 30 VAL B O 1
ATOM 1663 N N . MET B 1 31 ? 54.571 52.225 43.286 1.00 17.05 31 MET B N 1
ATOM 1664 C CA . MET B 1 31 ? 54.379 50.802 43.170 1.00 17.95 31 MET B CA 1
ATOM 1665 C C . MET B 1 31 ? 55.011 49.974 44.297 1.00 18.45 31 MET B C 1
ATOM 1666 O O . MET B 1 31 ? 55.005 48.736 44.215 1.00 18.43 31 MET B O 1
ATOM 1671 N N . LYS B 1 32 ? 55.473 50.634 45.363 1.00 19.87 32 LYS B N 1
ATOM 1672 C CA . LYS B 1 32 ? 56.197 49.978 46.470 1.00 20.56 32 LYS B CA 1
ATOM 1673 C C . LYS B 1 32 ? 55.465 48.781 47.090 1.00 20.43 32 LYS B C 1
ATOM 1674 O O . LYS B 1 32 ? 56.108 47.825 47.532 1.00 19.12 32 LYS B O 1
ATOM 1680 N N . TYR B 1 33 ? 54.140 48.849 47.181 1.00 19.79 33 TYR B N 1
ATOM 1681 C CA . TYR B 1 33 ? 53.381 47.783 47.832 1.00 21.23 33 TYR B CA 1
ATOM 1682 C C . TYR B 1 33 ? 52.686 46.853 46.844 1.00 21.93 33 TYR B C 1
ATOM 1683 O O . TYR B 1 33 ? 51.876 46.014 47.253 1.00 23.24 33 TYR B O 1
ATOM 1692 N N . ILE B 1 34 ? 52.916 47.033 45.554 1.00 21.53 34 ILE B N 1
ATOM 1693 C CA . ILE B 1 34 ? 52.242 46.182 44.538 1.00 22.56 34 ILE B CA 1
ATOM 1694 C C . ILE B 1 34 ? 53.194 45.019 44.279 1.00 22.78 34 ILE B C 1
ATOM 1695 O O . ILE B 1 34 ? 54.313 45.265 43.891 1.00 22.66 34 ILE B O 1
ATOM 1700 N N . PRO B 1 35 ? 52.745 43.768 44.488 1.00 23.57 35 PRO B N 1
ATOM 1701 C CA . PRO B 1 35 ? 53.603 42.570 44.384 1.00 23.89 35 PRO B CA 1
ATOM 1702 C C . PRO B 1 35 ? 54.288 42.401 43.020 1.00 23.22 35 PRO B C 1
ATOM 1703 O O . PRO B 1 35 ? 55.439 41.985 42.950 1.00 24.67 35 PRO B O 1
ATOM 1707 N N . GLU B 1 36 ? 53.595 42.789 41.946 1.00 23.28 36 GLU B N 1
ATOM 1708 C CA . GLU B 1 36 ? 54.180 42.778 40.597 1.00 22.81 36 GLU B CA 1
ATOM 1709 C C . GLU B 1 36 ? 55.333 43.762 40.443 1.00 22.27 36 GLU B C 1
ATOM 1710 O O . GLU B 1 36 ? 56.216 43.579 39.597 1.00 22.84 36 GLU B O 1
ATOM 1716 N N . GLY B 1 37 ? 55.340 44.809 41.269 1.00 20.88 37 GLY B N 1
ATOM 1717 C CA . GLY B 1 37 ? 56.406 45.801 41.223 1.00 20.60 37 GLY B CA 1
ATOM 1718 C C . GLY B 1 37 ? 56.229 46.776 40.062 1.00 19.45 37 GLY B C 1
ATOM 1719 O O . GLY B 1 37 ? 55.173 46.827 39.462 1.00 18.55 37 GLY B O 1
ATOM 1720 N N . VAL B 1 38 ? 57.270 47.535 39.760 1.00 19.35 38 VAL B N 1
ATOM 1721 C CA . VAL B 1 38 ? 57.189 48.568 38.714 1.00 20.29 38 VAL B CA 1
ATOM 1722 C C . VAL B 1 38 ? 56.967 47.960 37.344 1.00 20.79 38 VAL B C 1
ATOM 1723 O O . VAL B 1 38 ? 57.439 46.850 37.055 1.00 18.90 38 VAL B O 1
ATOM 1727 N N . PHE B 1 39 ? 56.252 48.710 36.506 1.00 19.37 39 PHE B N 1
ATOM 1728 C CA . PHE B 1 39 ? 55.895 48.270 35.174 1.00 20.04 39 PHE B CA 1
ATOM 1729 C C . PHE B 1 39 ? 56.844 48.872 34.135 1.00 19.58 39 PHE B C 1
ATOM 1730 O O . PHE B 1 39 ? 57.253 50.036 34.238 1.00 19.69 39 PHE B O 1
ATOM 1738 N N . THR B 1 40 ? 57.197 48.067 33.142 1.00 20.08 40 THR B N 1
ATOM 1739 C CA . THR B 1 40 ? 57.782 48.596 31.890 1.00 20.16 40 THR B CA 1
ATOM 1740 C C . THR B 1 40 ? 56.645 49.110 31.035 1.00 19.99 40 THR B C 1
ATOM 1741 O O . THR B 1 40 ? 55.502 48.872 31.341 1.00 18.85 40 THR B O 1
ATOM 1745 N N . GLU B 1 41 ? 56.947 49.729 29.896 1.00 21.19 41 GLU B N 1
ATOM 1746 C CA . GLU B 1 41 ? 55.865 50.216 29.047 1.00 21.69 41 GLU B CA 1
ATOM 1747 C C . GLU B 1 41 ? 55.010 49.066 28.565 1.00 21.94 41 GLU B C 1
ATOM 1748 O O . GLU B 1 41 ? 53.809 49.179 28.547 1.00 21.78 41 GLU B O 1
ATOM 1754 N N . GLU B 1 42 ? 55.645 47.959 28.181 1.00 22.24 42 GLU B N 1
ATOM 1755 C CA . GLU B 1 42 ? 54.917 46.767 27.785 1.00 23.23 42 GLU B CA 1
ATOM 1756 C C . GLU B 1 42 ? 53.978 46.258 28.880 1.00 21.46 42 GLU B C 1
ATOM 1757 O O . GLU B 1 42 ? 52.828 45.893 28.609 1.00 21.34 42 GLU B O 1
ATOM 1763 N N . ASP B 1 43 ? 54.476 46.216 30.110 1.00 21.96 43 ASP B N 1
ATOM 1764 C CA . ASP B 1 43 ? 53.638 45.813 31.268 1.00 21.58 43 ASP B CA 1
ATOM 1765 C C . ASP B 1 43 ? 52.363 46.660 31.375 1.00 20.53 43 ASP B C 1
ATOM 1766 O O . ASP B 1 43 ? 51.262 46.141 31.623 1.00 20.82 43 ASP B O 1
ATOM 1771 N N . THR B 1 44 ? 52.516 47.974 31.199 1.00 20.38 44 THR B N 1
ATOM 1772 C CA . THR B 1 44 ? 51.388 48.898 31.362 1.00 19.66 44 THR B CA 1
ATOM 1773 C C . THR B 1 44 ? 50.356 48.696 30.227 1.00 19.62 44 THR B C 1
ATOM 1774 O O . THR B 1 44 ? 49.141 48.660 30.442 1.00 18.34 44 THR B O 1
ATOM 1778 N N . ARG B 1 45 ? 50.837 48.509 29.001 1.00 21.33 45 ARG B N 1
ATOM 1779 C CA . ARG B 1 45 ? 49.937 48.170 27.901 1.00 21.71 45 ARG B CA 1
ATOM 1780 C C . ARG B 1 45 ? 49.155 46.868 28.148 1.00 21.97 45 ARG B C 1
ATOM 1781 O O . ARG B 1 45 ? 47.955 46.806 27.913 1.00 22.46 45 ARG B O 1
ATOM 1789 N N . ASN B 1 46 ? 49.845 45.834 28.616 1.00 22.20 46 ASN B N 1
ATOM 1790 C CA . ASN B 1 46 ? 49.202 44.564 28.939 1.00 22.73 46 ASN B CA 1
ATOM 1791 C C . ASN B 1 46 ? 48.162 44.703 30.059 1.00 22.22 46 ASN B C 1
ATOM 1792 O O . ASN B 1 46 ? 47.072 44.144 29.976 1.00 22.73 46 ASN B O 1
ATOM 1797 N N . PHE B 1 47 ? 48.508 45.491 31.068 1.00 21.29 47 PHE B N 1
ATOM 1798 C CA . PHE B 1 47 ? 47.597 45.827 32.165 1.00 21.45 47 PHE B CA 1
ATOM 1799 C C . PHE B 1 47 ? 46.335 46.484 31.632 1.00 21.08 47 PHE B C 1
ATOM 1800 O O . PHE B 1 47 ? 45.233 46.042 31.938 1.00 21.32 47 PHE B O 1
ATOM 1808 N N . VAL B 1 48 ? 46.495 47.548 30.847 1.00 21.11 48 VAL B N 1
ATOM 1809 C CA . VAL B 1 48 ? 45.352 48.243 30.255 1.00 22.72 48 VAL B CA 1
ATOM 1810 C C . VAL B 1 48 ? 44.537 47.285 29.386 1.00 23.45 48 VAL B C 1
ATOM 1811 O O . VAL B 1 48 ? 43.313 47.162 29.555 1.00 23.72 48 VAL B O 1
ATOM 1815 N N . ASN B 1 49 ? 45.221 46.558 28.511 1.00 25.93 49 ASN B N 1
ATOM 1816 C CA . ASN B 1 49 ? 44.549 45.617 27.611 1.00 26.91 49 ASN B CA 1
ATOM 1817 C C . ASN B 1 49 ? 43.709 44.542 28.335 1.00 28.01 49 ASN B C 1
ATOM 1818 O O . ASN B 1 49 ? 42.562 44.253 27.954 1.00 28.96 49 ASN B O 1
ATOM 1823 N N . LYS B 1 50 ? 44.279 43.973 29.394 1.00 28.12 50 LYS B N 1
ATOM 1824 C CA . LYS B 1 50 ? 43.587 42.964 30.200 1.00 28.25 50 LYS B CA 1
ATOM 1825 C C . LYS B 1 50 ? 42.343 43.523 30.887 1.00 28.01 50 LYS B C 1
ATOM 1826 O O . LYS B 1 50 ? 41.388 42.782 31.137 1.00 28.14 50 LYS B O 1
ATOM 1832 N N . ASN B 1 51 ? 42.328 44.821 31.174 1.00 26.82 51 ASN B N 1
ATOM 1833 C CA . ASN B 1 51 ? 41.209 45.427 31.901 1.00 27.34 51 ASN B CA 1
ATOM 1834 C C . ASN B 1 51 ? 40.185 46.128 31.005 1.00 27.82 51 ASN B C 1
ATOM 1835 O O . ASN B 1 51 ? 39.317 46.878 31.483 1.00 27.38 51 ASN B O 1
ATOM 1840 N N . MET B 1 52 ? 40.260 45.840 29.707 1.00 29.09 52 MET B N 1
ATOM 1841 C CA . MET B 1 52 ? 39.228 46.279 28.766 1.00 29.93 52 MET B CA 1
ATOM 1842 C C . MET B 1 52 ? 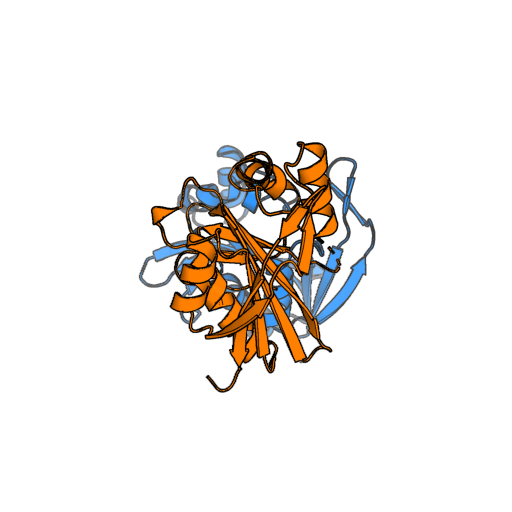38.248 45.138 28.507 1.00 31.46 52 MET B C 1
ATOM 1843 O O . MET B 1 52 ? 37.237 45.375 27.843 1.00 32.83 52 MET B O 1
ATOM 1848 N N . ASN B 1 55 ? 36.222 40.835 32.073 1.00 32.92 55 ASN B N 1
ATOM 1849 C CA . ASN B 1 55 ? 36.805 40.527 33.384 1.00 32.79 55 ASN B CA 1
ATOM 1850 C C . ASN B 1 55 ? 37.606 41.687 34.001 1.00 31.68 55 ASN B C 1
ATOM 1851 O O . ASN B 1 55 ? 38.499 41.463 34.830 1.00 33.00 55 ASN B O 1
ATOM 1856 N N . ALA B 1 56 ? 37.277 42.921 33.611 1.00 29.46 56 ALA B N 1
ATOM 1857 C CA . ALA B 1 56 ? 37.920 44.129 34.169 1.00 28.44 56 ALA B CA 1
ATOM 1858 C C . ALA B 1 56 ? 37.777 44.255 35.692 1.00 26.68 56 ALA B C 1
ATOM 1859 O O . ALA B 1 56 ? 36.681 44.111 36.269 1.00 25.70 56 ALA B O 1
ATOM 1861 N N . LYS B 1 57 ? 38.895 44.590 36.318 1.00 25.42 57 LYS B N 1
ATOM 1862 C CA . LYS B 1 57 ? 38.959 44.809 37.758 1.00 24.25 57 LYS B CA 1
ATOM 1863 C C . LYS B 1 57 ? 39.587 46.165 38.133 1.00 21.97 57 LYS B C 1
ATOM 1864 O O . LYS B 1 57 ? 39.749 46.466 39.309 1.00 19.68 57 LYS B O 1
ATOM 1870 N N . ASN B 1 58 ? 39.986 46.941 37.128 1.00 19.26 58 ASN B N 1
ATOM 1871 C CA . ASN B 1 58 ? 40.675 48.202 37.318 1.00 18.95 58 ASN B CA 1
ATOM 1872 C C . ASN B 1 58 ? 40.056 49.192 36.332 1.00 18.69 58 ASN B C 1
ATOM 1873 O O . ASN B 1 58 ? 39.805 48.826 35.163 1.00 18.11 58 ASN B O 1
ATOM 1878 N N . PHE B 1 59 ? 39.813 50.416 36.804 1.00 17.58 59 PHE B N 1
ATOM 1879 C CA . PHE B 1 59 ? 38.974 51.404 36.121 1.00 17.50 59 PHE B CA 1
ATOM 1880 C C . PHE B 1 59 ? 39.613 52.785 36.262 1.00 17.39 59 PHE B C 1
ATOM 1881 O O . PHE B 1 59 ? 39.778 53.273 37.392 1.00 16.98 59 PHE B O 1
ATOM 1889 N N . PRO B 1 60 ? 40.002 53.413 35.128 1.00 17.78 60 PRO B N 1
ATOM 1890 C CA . PRO B 1 60 ? 40.652 54.699 35.239 1.00 17.21 60 PRO B CA 1
ATOM 1891 C C . PRO B 1 60 ? 39.760 55.794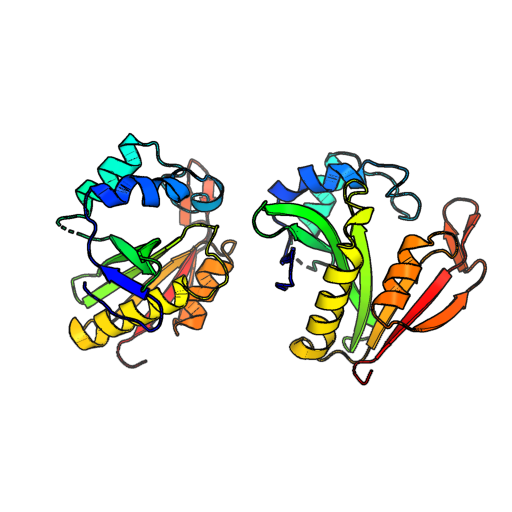 35.787 1.00 16.65 60 PRO B C 1
ATOM 1892 O O . PRO B 1 60 ? 38.534 55.745 35.608 1.00 17.68 60 PRO B O 1
ATOM 1896 N N . VAL B 1 61 ? 40.403 56.709 36.502 1.00 17.05 61 VAL B N 1
ATOM 1897 C CA . VAL B 1 61 ? 39.803 57.883 37.097 1.00 17.05 61 VAL B CA 1
ATOM 1898 C C . VAL B 1 61 ? 40.242 59.127 36.254 1.00 18.31 61 VAL B C 1
ATOM 1899 O O . VAL B 1 61 ? 41.425 59.424 36.107 1.00 17.62 61 VAL B O 1
ATOM 1903 N N . ILE B 1 62 ? 39.252 59.855 35.747 1.00 18.95 62 ILE B N 1
ATOM 1904 C CA . ILE B 1 62 ? 39.452 60.919 34.760 1.00 19.66 62 ILE B CA 1
ATOM 1905 C C . ILE B 1 62 ? 38.923 62.223 35.330 1.00 20.78 62 ILE B C 1
ATOM 1906 O O . ILE B 1 62 ? 37.788 62.290 35.800 1.00 19.70 62 ILE B O 1
ATOM 1911 N N . LEU B 1 63 ? 39.759 63.250 35.274 1.00 21.79 63 LEU B N 1
ATOM 1912 C CA . LEU B 1 63 ? 39.391 64.598 35.652 1.00 23.77 63 LEU B CA 1
ATOM 1913 C C . LEU B 1 63 ? 38.463 65.152 34.559 1.00 24.99 63 LEU B C 1
ATOM 1914 O O . LEU B 1 63 ? 38.826 65.203 33.385 1.00 26.23 63 LEU B O 1
ATOM 1919 N N . ILE B 1 64 ? 37.258 65.529 34.961 1.00 26.50 64 ILE B N 1
ATOM 1920 C CA . ILE B 1 64 ? 36.239 66.019 34.045 1.00 28.13 64 ILE B CA 1
ATOM 1921 C C . ILE B 1 64 ? 36.702 67.412 33.584 1.00 29.30 64 ILE B C 1
ATOM 1922 O O . ILE B 1 64 ? 37.244 68.198 34.369 1.00 30.10 64 ILE B O 1
ATOM 1927 N N . GLY B 1 65 ? 36.529 67.709 32.314 1.00 31.10 65 GLY B N 1
ATOM 1928 C CA . GLY B 1 65 ? 36.918 69.032 31.842 1.00 31.83 65 GLY B CA 1
ATOM 1929 C C . GLY B 1 65 ? 38.303 68.976 31.250 1.00 33.08 65 GLY B C 1
ATOM 1930 O O . GLY B 1 65 ? 38.434 69.101 30.033 1.00 34.43 65 GLY B O 1
ATOM 1931 N N . GLU B 1 66 ? 39.338 68.757 32.078 1.00 33.22 66 GLU B N 1
ATOM 1932 C CA . GLU B 1 66 ? 40.706 68.616 31.539 1.00 32.94 66 GLU B CA 1
ATOM 1933 C C . GLU B 1 66 ? 40.860 67.269 30.806 1.00 31.85 66 GLU B C 1
ATOM 1934 O O . GLU B 1 66 ? 41.723 67.106 29.946 1.00 31.38 66 GLU B O 1
ATOM 1940 N N . ASN B 1 67 ? 40.009 66.310 31.146 1.00 31.13 67 ASN B N 1
ATOM 1941 C CA . ASN B 1 67 ? 40.028 64.986 30.544 1.00 29.74 67 ASN B CA 1
ATOM 1942 C C . ASN B 1 67 ? 41.404 64.315 30.696 1.00 28.56 67 ASN B C 1
ATOM 1943 O O . ASN B 1 67 ? 41.953 63.749 29.750 1.00 29.33 67 ASN B O 1
ATOM 1948 N N . ILE B 1 68 ? 41.956 64.424 31.893 1.00 26.10 68 ILE B N 1
ATOM 1949 C CA . ILE B 1 68 ? 43.255 63.835 32.200 1.00 24.87 68 ILE B CA 1
ATOM 1950 C C . ILE B 1 68 ? 43.074 62.644 33.151 1.00 22.14 68 ILE B C 1
ATOM 1951 O O . ILE B 1 68 ? 42.238 62.682 34.047 1.00 20.50 68 ILE B O 1
ATOM 1956 N N . LEU B 1 69 ? 43.840 61.578 32.913 1.00 19.78 69 LEU B N 1
ATOM 1957 C CA . LEU B 1 69 ? 43.786 60.374 33.741 1.00 19.02 69 LEU B CA 1
ATOM 1958 C C . LEU B 1 69 ? 44.703 60.590 34.939 1.00 18.33 69 LEU B C 1
ATOM 1959 O O . LEU B 1 69 ? 45.892 60.856 34.763 1.00 17.62 69 LEU B O 1
ATOM 1964 N N . VAL B 1 70 ? 44.156 60.478 36.147 1.00 16.48 70 VAL B N 1
ATOM 1965 C CA . VAL B 1 70 ? 44.882 60.782 37.385 1.00 16.95 70 VAL B CA 1
ATOM 1966 C C . VAL B 1 70 ? 45.184 59.558 38.264 1.00 16.83 70 VAL B C 1
ATOM 1967 O O . VAL B 1 70 ? 45.934 59.653 39.263 1.00 17.02 70 VAL B O 1
ATOM 1971 N N . GLY B 1 71 ? 44.622 58.429 37.881 1.00 15.91 71 GLY B N 1
ATOM 1972 C CA . GLY B 1 71 ? 44.801 57.164 38.589 1.00 15.05 71 GLY B CA 1
ATOM 1973 C C . GLY B 1 71 ? 43.803 56.132 38.157 1.00 14.67 71 GLY B C 1
ATOM 1974 O O . GLY B 1 71 ? 43.092 56.322 37.172 1.00 14.55 71 GLY B O 1
ATOM 1975 N N . HIS B 1 72 ? 43.706 55.049 38.925 1.00 13.46 72 HIS B N 1
ATOM 1976 C CA . HIS B 1 72 ? 42.725 54.038 38.685 1.00 13.99 72 HIS B CA 1
ATOM 1977 C C . HIS B 1 72 ? 42.182 53.428 39.982 1.00 13.83 72 HIS B C 1
ATOM 1978 O O . HIS B 1 72 ? 42.878 53.402 41.009 1.00 14.14 72 HIS B O 1
ATOM 1985 N N . ILE B 1 73 ? 40.932 52.987 39.905 1.00 13.81 73 ILE B N 1
ATOM 1986 C CA . ILE B 1 73 ? 40.227 52.276 40.987 1.00 14.88 73 ILE B CA 1
ATOM 1987 C C . ILE B 1 73 ? 40.333 50.798 40.743 1.00 15.11 73 ILE B C 1
ATOM 1988 O O . ILE B 1 73 ? 40.238 50.366 39.614 1.00 17.78 73 ILE B O 1
ATOM 1993 N N . VAL B 1 74 ? 40.626 50.030 41.793 1.00 15.25 74 VAL B N 1
ATOM 1994 C CA . VAL B 1 74 ? 40.569 48.580 41.767 1.00 16.30 74 VAL B CA 1
ATOM 1995 C C . VAL B 1 74 ? 39.261 48.170 42.417 1.00 15.94 74 VAL B C 1
ATOM 1996 O O . VAL B 1 74 ? 38.911 48.677 43.492 1.00 16.01 74 VAL B O 1
ATOM 2000 N N . PHE B 1 75 ? 38.483 47.326 41.750 1.00 17.24 75 PHE B N 1
ATOM 2001 C CA . PHE B 1 75 ? 37.164 46.966 42.279 1.00 17.65 75 PHE B CA 1
ATOM 2002 C C . PHE B 1 75 ? 36.780 45.607 41.725 1.00 18.99 75 PHE B C 1
ATOM 2003 O O . PHE B 1 75 ? 36.596 45.464 40.515 1.00 18.90 75 PHE B O 1
ATOM 2011 N N . HIS B 1 76 ? 36.652 44.617 42.604 1.00 18.86 76 HIS B N 1
ATOM 2012 C CA . HIS B 1 76 ? 36.338 43.261 42.155 1.00 19.62 76 HIS B CA 1
ATOM 2013 C C . HIS B 1 76 ? 35.725 42.395 43.248 1.00 19.97 76 HIS B C 1
ATOM 2014 O O . HIS B 1 76 ? 35.837 42.685 44.452 1.00 16.61 76 HIS B O 1
ATOM 2021 N N . LYS B 1 77 ? 35.098 41.304 42.816 1.00 21.30 77 LYS B N 1
ATOM 2022 C CA . LYS B 1 77 ? 34.497 40.338 43.751 1.00 22.88 77 LYS B CA 1
ATOM 2023 C C . LYS B 1 77 ? 35.532 39.840 44.731 1.00 23.11 77 LYS B C 1
ATOM 2024 O O . LYS B 1 77 ? 36.690 39.601 44.385 1.00 23.28 77 LYS B O 1
ATOM 2030 N N . TYR B 1 78 ? 35.113 39.696 45.975 1.00 24.09 78 TYR B N 1
ATOM 2031 C CA . TYR B 1 78 ? 36.003 39.232 47.014 1.00 25.20 78 TYR B CA 1
ATOM 2032 C C . TYR B 1 78 ? 35.473 37.978 47.719 1.00 26.35 78 TYR B C 1
ATOM 2033 O O . TYR B 1 78 ? 36.229 37.040 47.954 1.00 26.37 78 TYR B O 1
ATOM 2042 N N . PHE B 1 79 ? 34.210 38.004 48.113 1.00 27.06 79 PHE B N 1
ATOM 2043 C CA . PHE B 1 79 ? 33.572 36.869 48.817 1.00 28.09 79 PHE B CA 1
ATOM 2044 C C . PHE B 1 79 ? 32.166 36.743 48.266 1.00 28.56 79 PHE B C 1
ATOM 2045 O O . PHE B 1 79 ? 31.336 37.618 48.455 1.00 28.39 79 PHE B O 1
ATOM 2053 N N . GLY B 1 80 ? 31.907 35.655 47.552 1.00 29.84 80 GLY B N 1
ATOM 2054 C CA . GLY B 1 80 ? 30.665 35.520 46.793 1.00 29.57 80 GLY B CA 1
ATOM 2055 C C . GLY B 1 80 ? 30.505 36.647 45.787 1.00 29.98 80 GLY B C 1
ATOM 2056 O O . GLY B 1 80 ? 31.489 37.182 45.263 1.00 31.32 80 GLY B O 1
ATOM 2057 N N . GLU B 1 81 ? 29.267 37.029 45.518 1.00 29.55 81 GLU B N 1
ATOM 2058 C CA . GLU B 1 81 ? 29.020 38.160 44.630 1.00 29.22 81 GLU B CA 1
ATOM 2059 C C . GLU B 1 81 ? 28.476 39.344 45.420 1.00 27.05 81 GLU B C 1
ATOM 2060 O O . GLU B 1 81 ? 28.174 40.384 44.847 1.00 27.08 81 GLU B O 1
ATOM 2066 N N . HIS B 1 82 ? 28.393 39.169 46.740 1.00 24.33 82 HIS B N 1
ATOM 2067 C CA . HIS B 1 82 ? 27.838 40.148 47.675 1.00 23.45 82 HIS B CA 1
ATOM 2068 C C . HIS B 1 82 ? 28.894 41.026 48.380 1.00 21.48 82 HIS B C 1
ATOM 2069 O O . HIS B 1 82 ? 28.546 42.041 48.990 1.00 20.87 82 HIS B O 1
ATOM 2076 N N . THR B 1 83 ? 30.151 40.616 48.324 1.00 19.60 83 THR B N 1
ATOM 2077 C CA . THR B 1 83 ? 31.239 41.333 49.004 1.00 19.52 83 THR B CA 1
ATOM 2078 C C . THR B 1 83 ? 32.337 41.583 48.002 1.00 18.66 83 THR B C 1
ATOM 2079 O O . THR B 1 83 ? 32.862 40.640 47.405 1.00 19.00 83 THR B O 1
ATOM 2083 N N . TYR B 1 84 ? 32.647 42.859 47.799 1.00 18.41 84 TYR B N 1
ATOM 2084 C CA . TYR B 1 84 ? 33.726 43.284 46.896 1.00 18.01 84 TYR B CA 1
ATOM 2085 C C . TYR B 1 84 ? 34.912 43.869 47.666 1.00 17.70 84 TYR B C 1
ATOM 2086 O O . TYR B 1 84 ? 34.798 44.241 48.864 1.00 16.95 84 TYR B O 1
ATOM 2095 N N . GLU B 1 85 ? 36.048 43.938 46.963 1.00 16.23 85 GLU B N 1
ATOM 2096 C CA . GLU B 1 85 ? 37.280 44.558 47.449 1.00 17.11 85 GLU B CA 1
ATOM 2097 C C . GLU B 1 85 ? 37.535 45.813 46.605 1.00 16.04 85 GLU B C 1
ATOM 2098 O O . GLU B 1 85 ? 37.385 45.801 45.361 1.00 15.37 85 GLU B O 1
ATOM 2104 N N . ILE B 1 86 ? 37.899 46.883 47.289 1.00 15.62 86 ILE B N 1
ATOM 2105 C CA . ILE B 1 86 ? 38.278 48.140 46.642 1.00 15.04 86 ILE B CA 1
ATOM 2106 C C . ILE B 1 86 ? 39.751 48.494 46.927 1.00 15.03 86 ILE B C 1
ATOM 2107 O O . ILE B 1 86 ? 40.329 48.127 47.952 1.00 14.09 86 ILE B O 1
ATOM 2112 N N . GLY B 1 87 ? 40.380 49.153 45.961 1.00 15.75 87 GLY B N 1
ATOM 2113 C CA . GLY B 1 87 ? 41.712 49.719 46.116 1.00 15.11 87 GLY B CA 1
ATOM 2114 C C . GLY B 1 87 ? 41.914 50.794 45.053 1.00 15.97 87 GLY B C 1
ATOM 2115 O O . GLY B 1 87 ? 40.975 51.156 44.333 1.00 14.62 87 GLY B O 1
ATOM 2116 N N . TRP B 1 88 ? 43.121 51.325 44.958 1.00 15.32 88 TRP B N 1
ATOM 2117 C CA . TRP B 1 88 ? 43.372 52.449 44.050 1.00 14.73 88 TRP B CA 1
ATOM 2118 C C . TRP B 1 88 ? 44.877 52.652 43.920 1.00 15.14 88 TRP B C 1
ATOM 2119 O O . TRP B 1 88 ? 45.661 52.305 44.830 1.00 14.24 88 TRP B O 1
ATOM 2130 N N . VAL B 1 89 ? 45.259 53.238 42.797 1.00 13.87 89 VAL B N 1
ATOM 2131 C CA . VAL B 1 89 ? 46.595 53.698 42.578 1.00 14.25 89 VAL B CA 1
ATOM 2132 C C . VAL B 1 89 ? 46.471 55.047 41.861 1.00 14.57 89 VAL B C 1
ATOM 2133 O O . VAL B 1 89 ? 45.778 55.131 40.848 1.00 15.15 89 VAL B O 1
ATOM 2137 N N . PHE B 1 90 ? 47.103 56.089 42.403 1.00 14.80 90 PHE B N 1
ATOM 2138 C CA . PHE B 1 90 ? 47.031 57.419 41.820 1.00 15.23 90 PHE B CA 1
ATOM 2139 C C . PHE B 1 90 ? 48.385 57.983 41.473 1.00 15.79 90 PHE B C 1
ATOM 2140 O O . PHE B 1 90 ? 49.401 57.648 42.067 1.00 13.94 90 PHE B O 1
ATOM 2148 N N . ASN B 1 91 ? 48.356 58.884 40.514 1.00 15.74 91 ASN B N 1
ATOM 2149 C CA . ASN B 1 91 ? 49.521 59.658 40.134 1.00 17.49 91 ASN B CA 1
ATOM 2150 C C . ASN B 1 91 ? 49.873 60.619 41.277 1.00 17.98 91 ASN B C 1
ATOM 2151 O O . ASN B 1 91 ? 49.048 61.417 41.706 1.00 17.46 91 ASN B O 1
ATOM 2156 N N . PRO B 1 92 ? 51.093 60.513 41.796 1.00 19.36 92 PRO B N 1
ATOM 2157 C CA . PRO B 1 92 ? 51.478 61.317 42.953 1.00 20.00 92 PRO B CA 1
ATOM 2158 C C . PRO B 1 92 ? 51.513 62.815 42.692 1.00 20.28 92 PRO B C 1
ATOM 2159 O O . PRO B 1 92 ? 51.546 63.593 43.656 1.00 20.17 92 PRO B O 1
ATOM 2163 N N . LYS B 1 93 ? 51.508 63.210 41.422 1.00 21.73 93 LYS B N 1
ATOM 2164 C CA . LYS B 1 93 ? 51.339 64.625 41.018 1.00 24.11 93 LYS B CA 1
ATOM 2165 C C . LYS B 1 93 ? 50.168 65.265 41.723 1.00 24.25 93 LYS B C 1
ATOM 2166 O O . LYS B 1 93 ? 50.200 66.454 41.997 1.00 24.85 93 LYS B O 1
ATOM 2172 N N . TYR B 1 94 ? 49.109 64.492 41.940 1.00 23.50 94 TYR B N 1
ATOM 2173 C CA . TYR B 1 94 ? 47.824 65.042 42.409 1.00 24.10 94 TYR B CA 1
ATOM 2174 C C . TYR B 1 94 ? 47.610 64.762 43.880 1.00 23.94 94 TYR B C 1
ATOM 2175 O O . TYR B 1 94 ? 46.500 64.867 44.386 1.00 24.34 94 TYR B O 1
ATOM 2184 N N . PHE B 1 95 ? 48.691 64.416 44.581 1.00 24.38 95 PHE B N 1
ATOM 2185 C CA . PHE B 1 95 ? 48.594 63.966 45.952 1.00 24.38 95 PHE B CA 1
ATOM 2186 C C . PHE B 1 95 ? 47.702 64.881 46.820 1.00 24.59 95 PHE B C 1
ATOM 2187 O O . PHE B 1 95 ? 46.834 64.398 47.562 1.00 26.25 95 PHE B O 1
ATOM 2195 N N . ASN B 1 96 ? 47.915 66.184 46.734 1.00 23.51 96 ASN B N 1
ATOM 2196 C CA . ASN B 1 96 ? 47.216 67.137 47.610 1.00 23.53 96 ASN B CA 1
ATOM 2197 C C . ASN B 1 96 ? 45.729 67.406 47.236 1.00 23.27 96 ASN B C 1
ATOM 2198 O O . ASN B 1 96 ? 45.001 68.055 48.002 1.00 22.59 96 ASN B O 1
ATOM 2203 N N . LYS B 1 97 ? 45.278 66.881 46.096 1.00 23.89 97 LYS B N 1
ATOM 2204 C CA . LYS B 1 97 ? 43.936 67.198 45.559 1.00 23.24 97 LYS B CA 1
ATOM 2205 C C . LYS B 1 97 ? 42.810 66.351 46.123 1.00 23.10 97 LYS B C 1
ATOM 2206 O O . LYS B 1 97 ? 41.657 66.660 45.884 1.00 22.27 97 LYS B O 1
ATOM 2212 N N . GLY B 1 98 ? 43.113 65.268 46.828 1.00 21.45 98 GLY B N 1
ATOM 2213 C CA . GLY B 1 98 ? 42.061 64.433 47.384 1.00 21.41 98 GLY B CA 1
ATOM 2214 C C . GLY B 1 98 ? 41.226 63.702 46.350 1.00 20.23 98 GLY B C 1
ATOM 2215 O O . GLY B 1 98 ? 40.039 63.436 46.569 1.00 21.02 98 GLY B O 1
ATOM 2216 N N . TYR B 1 99 ? 41.822 63.348 45.220 1.00 18.96 99 TYR B N 1
ATOM 2217 C CA . TYR B 1 99 ? 41.062 62.586 44.223 1.00 18.63 99 TYR B CA 1
ATOM 2218 C C . TYR B 1 99 ? 40.741 61.140 44.636 1.00 17.89 99 TYR B C 1
ATOM 2219 O O . TYR B 1 99 ? 39.705 60.608 44.227 1.00 17.37 99 TYR B O 1
ATOM 2228 N N . ALA B 1 100 ? 41.641 60.500 45.384 1.00 17.28 100 ALA B N 1
ATOM 2229 C CA . ALA B 1 100 ? 41.439 59.107 45.811 1.00 17.67 100 ALA B CA 1
ATOM 2230 C C . ALA B 1 100 ? 40.183 58.966 46.638 1.00 17.47 100 ALA B C 1
ATOM 2231 O O . ALA B 1 100 ? 39.368 58.069 46.373 1.00 18.28 100 ALA B O 1
ATOM 2233 N N . SER B 1 101 ? 40.029 59.827 47.653 1.00 18.19 101 SER B N 1
ATOM 2234 C CA . SER B 1 101 ? 38.859 59.761 48.513 1.00 17.72 101 SER B CA 1
ATOM 2235 C C . SER B 1 101 ? 37.581 60.064 47.729 1.00 18.31 101 SER B C 1
ATOM 2236 O O . SER B 1 101 ? 36.561 59.392 47.917 1.00 17.27 101 SER B O 1
ATOM 2239 N N . GLU B 1 102 ? 37.623 61.032 46.823 1.00 17.17 102 GLU B N 1
ATOM 2240 C CA . GLU B 1 102 ? 36.449 61.327 46.023 1.00 17.28 102 GLU B CA 1
ATOM 2241 C C . GLU B 1 102 ? 36.044 60.102 45.187 1.00 15.68 102 GLU B C 1
ATOM 2242 O O . GLU B 1 102 ? 34.882 59.713 45.154 1.00 15.72 102 GLU B O 1
ATOM 2248 N N . ALA B 1 103 ? 37.005 59.554 44.454 1.00 15.18 103 ALA B N 1
ATOM 2249 C CA . ALA B 1 103 ? 36.763 58.401 43.580 1.00 14.88 103 ALA B CA 1
ATOM 2250 C C . ALA B 1 103 ? 36.314 57.165 44.374 1.00 14.01 103 ALA B C 1
ATOM 2251 O O . ALA B 1 103 ? 35.405 56.435 43.942 1.00 14.53 103 ALA B O 1
ATOM 2253 N N . ALA B 1 104 ? 36.987 56.895 45.486 1.00 14.40 104 ALA B N 1
ATOM 2254 C CA . ALA B 1 104 ? 36.673 55.730 46.310 1.00 14.82 104 ALA B CA 1
ATOM 2255 C C . ALA B 1 104 ? 35.272 55.861 46.904 1.00 14.85 104 ALA B C 1
ATOM 2256 O O . ALA B 1 104 ? 34.475 54.931 46.878 1.00 15.28 104 ALA B O 1
ATOM 2258 N N . GLN B 1 105 ? 34.956 57.038 47.404 1.00 15.84 105 GLN B N 1
ATOM 2259 C CA . GLN B 1 105 ? 33.627 57.265 47.942 1.00 17.32 105 GLN B CA 1
ATOM 2260 C C . GLN B 1 105 ? 32.523 57.039 46.884 1.00 16.82 105 GLN B C 1
ATOM 2261 O O . GLN B 1 105 ? 31.463 56.463 47.162 1.00 16.56 105 GLN B O 1
ATOM 2267 N N . ALA B 1 106 ? 32.764 57.515 45.660 1.00 16.32 106 ALA B N 1
ATOM 2268 C CA . ALA B 1 106 ? 31.805 57.361 44.566 1.00 15.95 106 ALA B CA 1
ATOM 2269 C C . ALA B 1 106 ? 31.656 55.903 44.124 1.00 16.18 106 ALA B C 1
ATOM 2270 O O . ALA B 1 106 ? 30.571 55.453 43.714 1.00 16.17 106 ALA B O 1
ATOM 2272 N N . THR B 1 107 ? 32.739 55.146 44.249 1.00 15.46 107 THR B N 1
ATOM 2273 C CA . THR B 1 107 ? 32.738 53.706 43.999 1.00 15.52 107 THR B CA 1
ATOM 2274 C C . THR B 1 107 ? 31.947 52.973 45.089 1.00 15.41 107 THR B C 1
ATOM 2275 O O . THR B 1 107 ? 31.144 52.102 44.764 1.00 17.10 107 THR B O 1
ATOM 2279 N N . LEU B 1 108 ? 32.120 53.344 46.358 1.00 15.72 108 LEU B N 1
ATOM 2280 C CA . LEU B 1 108 ? 31.283 52.772 47.432 1.00 16.33 108 LEU B CA 1
ATOM 2281 C C . LEU B 1 108 ? 29.789 53.027 47.116 1.00 17.13 108 LEU B C 1
ATOM 2282 O O . LEU B 1 108 ? 28.959 52.110 47.206 1.00 16.98 108 LEU B O 1
ATOM 2287 N N . LYS B 1 109 ? 29.476 54.262 46.740 1.00 17.58 109 LYS B N 1
ATOM 2288 C CA . LYS B 1 109 ? 28.080 54.641 46.431 1.00 18.75 109 LYS B CA 1
ATOM 2289 C C . LYS B 1 109 ? 27.512 53.766 45.323 1.00 18.36 109 LYS B C 1
ATOM 2290 O O . LYS B 1 109 ? 26.406 53.215 45.448 1.00 20.02 109 LYS B O 1
ATOM 2296 N N . TYR B 1 110 ? 28.257 53.630 44.238 1.00 19.38 110 TYR B N 1
ATOM 2297 C CA . TYR B 1 110 ? 27.858 52.764 43.125 1.00 19.20 110 TYR B CA 1
ATOM 2298 C C . TYR B 1 110 ? 27.669 51.301 43.571 1.00 19.69 110 TYR B C 1
ATOM 2299 O O . TYR B 1 110 ? 26.631 50.657 43.304 1.00 19.20 110 TYR B O 1
ATOM 2308 N N . GLY B 1 111 ? 28.647 50.779 44.306 1.00 18.19 111 GLY B N 1
ATOM 2309 C CA . GLY B 1 111 ? 28.562 49.403 44.780 1.00 18.75 111 GLY B CA 1
ATOM 2310 C C . GLY B 1 111 ? 27.314 49.126 45.597 1.00 18.87 111 GLY B C 1
ATOM 2311 O O . GLY B 1 111 ? 26.630 48.123 45.388 1.00 20.12 111 GLY B O 1
ATOM 2312 N N . PHE B 1 112 ? 26.993 50.027 46.503 1.00 17.76 112 PHE B N 1
ATOM 2313 C CA . PHE B 1 112 ? 25.876 49.804 47.414 1.00 18.89 112 PHE B CA 1
ATOM 2314 C C . PHE B 1 112 ? 24.550 50.134 46.740 1.00 20.34 112 PHE B C 1
ATOM 2315 O O . PHE B 1 112 ? 23.624 49.340 46.804 1.00 20.68 112 PHE B O 1
ATOM 2323 N N . LYS B 1 113 ? 24.480 51.297 46.102 1.00 21.61 113 LYS B N 1
ATOM 2324 C CA . LYS B 1 113 ? 23.214 51.835 45.588 1.00 22.91 113 LYS B CA 1
ATOM 2325 C C . LYS B 1 113 ? 22.813 51.118 44.316 1.00 23.23 113 LYS B C 1
ATOM 2326 O O . LYS B 1 113 ? 21.659 50.679 44.154 1.00 24.17 113 LYS B O 1
ATOM 2332 N N . GLU B 1 114 ? 23.760 50.993 43.400 1.00 22.93 114 GLU B N 1
ATOM 2333 C CA . GLU B 1 114 ? 23.465 50.476 42.085 1.00 23.22 114 GLU B CA 1
ATOM 2334 C C . GLU B 1 114 ? 23.674 48.963 41.999 1.00 23.38 114 GLU B C 1
ATOM 2335 O O . GLU B 1 114 ? 22.808 48.257 41.481 1.00 24.45 114 GLU B O 1
ATOM 2341 N N . MET B 1 115 ? 24.765 48.441 42.562 1.00 22.73 115 MET B N 1
ATOM 2342 C CA . MET B 1 115 ? 25.073 47.013 42.455 1.00 22.18 115 MET B CA 1
ATOM 2343 C C . MET B 1 115 ? 24.457 46.181 43.598 1.00 22.15 115 MET B C 1
ATOM 2344 O O . MET B 1 115 ? 24.511 44.963 43.554 1.00 23.71 115 MET B O 1
ATOM 2349 N N . LYS B 1 116 ? 23.916 46.859 44.603 1.00 21.37 116 LYS B N 1
ATOM 2350 C CA . LYS B 1 116 ? 23.243 46.266 45.756 1.00 21.73 116 LYS B CA 1
ATOM 2351 C C . LYS B 1 116 ? 24.121 45.273 46.518 1.00 21.31 116 LYS B C 1
ATOM 2352 O O . LYS B 1 116 ? 23.653 44.231 47.023 1.00 20.87 116 LYS B O 1
ATOM 2358 N N . LEU B 1 117 ? 25.407 45.619 46.617 1.00 19.76 117 LEU B N 1
ATOM 2359 C CA . LEU B 1 117 ? 26.329 44.863 47.470 1.00 19.29 117 LEU B CA 1
ATOM 2360 C C . LEU B 1 117 ? 26.022 44.997 48.945 1.00 18.25 117 LEU B C 1
ATOM 2361 O O . LEU B 1 117 ? 25.443 45.975 49.410 1.00 17.91 117 LEU B O 1
ATOM 2366 N N . HIS B 1 118 ? 26.478 43.997 49.699 1.00 17.41 118 HIS B N 1
ATOM 2367 C CA . HIS B 1 118 ? 26.299 43.978 51.134 1.00 17.40 118 HIS B CA 1
ATOM 2368 C C . HIS B 1 118 ? 27.452 44.680 51.860 1.00 16.34 118 HIS B C 1
ATOM 2369 O O . HIS B 1 118 ? 27.261 45.345 52.885 1.00 16.18 118 HIS B O 1
ATOM 2376 N N . ARG B 1 119 ? 28.656 44.511 51.325 1.00 16.06 119 ARG B N 1
ATOM 2377 C CA . ARG B 1 119 ? 29.872 44.851 52.047 1.00 15.62 119 ARG B CA 1
ATOM 2378 C C . ARG B 1 119 ? 31.021 45.084 51.063 1.00 14.98 119 ARG B C 1
ATOM 2379 O O . ARG B 1 119 ? 31.118 44.423 50.038 1.00 14.85 119 ARG B O 1
ATOM 2387 N N . ILE B 1 120 ? 31.893 46.025 51.414 1.00 14.00 120 ILE B N 1
ATOM 2388 C CA . ILE B 1 120 ? 33.095 46.295 50.645 1.00 14.02 120 ILE B CA 1
ATOM 2389 C C . ILE B 1 120 ? 34.272 46.356 51.609 1.00 13.48 120 ILE B C 1
ATOM 2390 O O . ILE B 1 120 ? 34.167 46.964 52.674 1.00 14.54 120 ILE B O 1
ATOM 2395 N N . ILE B 1 121 ? 35.363 45.692 51.242 1.00 13.34 121 ILE B N 1
ATOM 2396 C CA . ILE B 1 121 ? 36.570 45.619 52.068 1.00 13.38 121 ILE B CA 1
ATOM 2397 C C . ILE B 1 121 ? 37.773 46.224 51.337 1.00 13.88 121 ILE B C 1
ATOM 2398 O O . ILE B 1 121 ? 37.769 46.320 50.124 1.00 13.92 121 ILE B O 1
ATOM 2403 N N . ALA B 1 122 ? 38.789 46.619 52.092 1.00 13.26 122 ALA B N 1
ATOM 2404 C CA . ALA B 1 122 ? 40.085 47.020 51.533 1.00 14.10 122 ALA B CA 1
ATOM 2405 C C . ALA B 1 122 ? 41.204 46.629 52.483 1.00 14.53 122 ALA B C 1
ATOM 2406 O O . ALA B 1 122 ? 40.976 46.462 53.684 1.00 14.96 122 ALA B O 1
ATOM 2408 N N . THR B 1 123 ? 42.419 46.520 51.952 1.00 15.12 123 THR B N 1
ATOM 2409 C CA . THR B 1 123 ? 43.572 46.188 52.779 1.00 15.72 123 THR B CA 1
ATOM 2410 C C . THR B 1 123 ? 44.714 47.121 52.413 1.00 15.84 123 THR B C 1
ATOM 2411 O O . THR B 1 123 ? 44.781 47.673 51.291 1.00 14.78 123 THR B O 1
ATOM 2415 N N . CYS B 1 124 ? 45.636 47.280 53.343 1.00 16.44 124 CYS B N 1
ATOM 2416 C CA . CYS B 1 124 ? 46.880 47.960 53.052 1.00 17.72 124 CYS B CA 1
ATOM 2417 C C . CYS B 1 124 ? 47.919 47.607 54.083 1.00 16.75 124 CYS B C 1
ATOM 2418 O O . CYS B 1 124 ? 47.591 47.007 55.105 1.00 16.24 124 CYS B O 1
ATOM 2421 N N . GLN B 1 125 ? 49.167 47.957 53.775 1.00 18.13 125 GLN B N 1
ATOM 2422 C CA . GLN B 1 125 ? 50.245 47.781 54.741 1.00 18.13 125 GLN B CA 1
ATOM 2423 C C . GLN B 1 125 ? 50.174 48.901 55.778 1.00 18.23 125 GLN B C 1
ATOM 2424 O O . GLN B 1 125 ? 49.893 50.028 55.432 1.00 18.49 125 GLN B O 1
ATOM 2430 N N . PRO B 1 126 ? 50.446 48.594 57.052 1.00 20.11 126 PRO B N 1
ATOM 2431 C CA . PRO B 1 126 ? 50.410 49.647 58.082 1.00 20.22 126 PRO B CA 1
ATOM 2432 C C . PRO B 1 126 ? 51.288 50.858 57.746 1.00 20.47 126 PRO B C 1
ATOM 2433 O O . PRO B 1 126 ? 50.963 51.959 58.130 1.00 21.22 126 PRO B O 1
ATOM 2437 N N . GLU B 1 127 ? 52.341 50.641 56.977 1.00 20.03 127 GLU B N 1
ATOM 2438 C CA . GLU B 1 127 ? 53.260 51.706 56.557 1.00 21.13 127 GLU B CA 1
ATOM 2439 C C . GLU B 1 127 ? 52.658 52.651 55.496 1.00 20.98 127 GLU B C 1
ATOM 2440 O O . GLU B 1 127 ? 53.183 53.748 55.222 1.00 20.74 127 GLU B O 1
ATOM 2446 N N . ASN B 1 128 ? 51.585 52.205 54.849 1.00 20.78 128 ASN B N 1
ATOM 2447 C CA . ASN B 1 128 ? 50.947 52.983 53.794 1.00 20.73 128 ASN B CA 1
ATOM 2448 C C . ASN B 1 128 ? 49.892 53.955 54.364 1.00 21.38 128 ASN B C 1
ATOM 2449 O O . ASN B 1 128 ? 48.685 53.803 54.141 1.00 20.46 128 ASN B O 1
ATOM 2454 N N . THR B 1 129 ? 50.361 54.955 55.117 1.00 20.65 129 THR B N 1
ATOM 2455 C CA . THR B 1 129 ? 49.512 55.940 55.769 1.00 21.60 129 THR B CA 1
ATOM 2456 C C . THR B 1 129 ? 48.489 56.623 54.877 1.00 21.25 129 THR B C 1
ATOM 2457 O O . THR B 1 129 ? 47.336 56.739 55.263 1.00 22.25 129 THR B O 1
ATOM 2461 N N . PRO B 1 130 ? 48.890 57.073 53.680 1.00 21.43 130 PRO B N 1
ATOM 2462 C CA . PRO B 1 130 ? 47.862 57.740 52.876 1.00 20.93 130 PRO B CA 1
ATOM 2463 C C . PRO B 1 130 ? 46.699 56.809 52.522 1.00 20.96 130 PRO B C 1
ATOM 2464 O O . PRO B 1 130 ? 45.553 57.259 52.431 1.00 20.46 130 PRO B O 1
ATOM 2468 N N . SER B 1 131 ? 46.980 55.523 52.371 1.00 20.16 131 SER B N 1
ATOM 2469 C CA . SER B 1 131 ? 45.942 54.576 51.948 1.00 20.55 131 SER B CA 1
ATOM 2470 C C . SER B 1 131 ? 44.885 54.408 53.026 1.00 19.26 131 SER B C 1
ATOM 2471 O O . SER B 1 131 ? 43.652 54.538 52.782 1.00 18.78 131 SER B O 1
ATOM 2474 N N . TYR B 1 132 ? 45.319 54.077 54.239 1.00 19.48 132 TYR B N 1
ATOM 2475 C CA . TYR B 1 132 ? 44.298 53.882 55.296 1.00 20.27 132 TYR B CA 1
ATOM 2476 C C . TYR B 1 132 ? 43.683 55.183 55.743 1.00 19.91 132 TYR B C 1
ATOM 2477 O O . TYR B 1 132 ? 42.545 55.193 56.175 1.00 19.68 132 TYR B O 1
ATOM 2486 N N . ARG B 1 133 ? 44.378 56.303 55.554 1.00 20.68 133 ARG B N 1
ATOM 2487 C CA . ARG B 1 133 ? 43.717 57.571 55.812 1.00 21.81 133 ARG B CA 1
ATOM 2488 C C . ARG B 1 133 ? 42.533 57.825 54.856 1.00 20.10 133 ARG B C 1
ATOM 2489 O O . ARG B 1 133 ? 41.487 58.291 55.301 1.00 19.72 133 ARG B O 1
ATOM 2497 N N . VAL B 1 134 ? 42.674 57.481 53.584 1.00 18.86 134 VAL B N 1
ATOM 2498 C CA . VAL B 1 134 ? 41.533 57.561 52.656 1.00 19.19 134 VAL B CA 1
ATOM 2499 C C . VAL B 1 134 ? 40.421 56.606 53.129 1.00 18.24 134 VAL B C 1
ATOM 2500 O O . VAL B 1 134 ? 39.230 56.947 53.106 1.00 17.59 134 VAL B O 1
ATOM 2504 N N . MET B 1 135 ? 40.808 55.394 53.496 1.00 17.49 135 MET B N 1
ATOM 2505 C CA . MET B 1 135 ? 39.822 54.406 53.938 1.00 16.81 135 MET B CA 1
ATOM 2506 C C . MET B 1 135 ? 39.005 54.930 55.103 1.00 17.29 135 MET B C 1
ATOM 2507 O O . MET B 1 135 ? 37.793 54.735 55.153 1.00 16.94 135 MET B O 1
ATOM 2512 N N . GLU B 1 136 ? 39.669 55.587 56.051 1.00 18.78 136 GLU B N 1
ATOM 2513 C CA . GLU B 1 136 ? 38.977 56.105 57.218 1.00 20.04 136 GLU B CA 1
ATOM 2514 C C . GLU B 1 136 ? 38.088 57.296 56.840 1.00 20.27 136 GLU B C 1
ATOM 2515 O O . GLU B 1 136 ? 36.955 57.407 57.307 1.00 20.38 136 GLU B O 1
ATOM 2521 N N . LYS B 1 137 ? 38.598 58.141 55.966 1.00 21.40 137 LYS B N 1
ATOM 2522 C CA . LYS B 1 137 ? 37.887 59.346 55.524 1.00 21.69 137 LYS B CA 1
ATOM 2523 C C . LYS B 1 137 ? 36.560 59.004 54.831 1.00 21.21 137 LYS B C 1
ATOM 2524 O O . LYS B 1 137 ? 35.583 59.726 55.008 1.00 21.81 137 LYS B O 1
ATOM 2530 N N . ILE B 1 138 ? 36.518 57.905 54.065 1.00 19.78 138 ILE B N 1
ATOM 2531 C CA . ILE B 1 138 ? 35.297 57.483 53.352 1.00 20.01 138 ILE B CA 1
ATOM 2532 C C . ILE B 1 138 ? 34.361 56.559 54.169 1.00 19.97 138 ILE B C 1
ATOM 2533 O O . ILE B 1 138 ? 33.354 56.058 53.649 1.00 20.27 138 ILE B O 1
ATOM 2538 N N . GLY B 1 139 ? 34.688 56.370 55.440 1.00 19.16 139 GLY B N 1
ATOM 2539 C CA . GLY B 1 139 ? 33.800 55.709 56.386 1.00 19.98 139 GLY B CA 1
ATOM 2540 C C . GLY B 1 139 ? 34.097 54.253 56.668 1.00 19.24 139 GLY B C 1
ATOM 2541 O O . GLY B 1 139 ? 33.290 53.594 57.320 1.00 19.69 139 GLY B O 1
ATOM 2542 N N . MET B 1 140 ? 35.220 53.732 56.174 1.00 19.21 140 MET B N 1
ATOM 2543 C CA . MET B 1 140 ? 35.545 52.319 56.414 1.00 17.97 140 MET B CA 1
ATOM 2544 C C . MET B 1 140 ? 36.075 52.136 57.831 1.00 17.75 140 MET B C 1
ATOM 2545 O O . MET B 1 140 ? 36.727 53.024 58.380 1.00 17.95 140 MET B O 1
ATOM 2550 N N . ARG B 1 141 ? 35.784 50.992 58.420 1.00 16.77 141 ARG B N 1
ATOM 2551 C CA . ARG B 1 141 ? 36.260 50.659 59.760 1.00 16.69 141 ARG B CA 1
ATOM 2552 C C . ARG B 1 141 ? 37.441 49.684 59.725 1.00 15.78 141 ARG B C 1
ATOM 2553 O O . ARG B 1 141 ? 37.410 48.745 58.941 1.00 14.75 141 ARG B O 1
ATOM 2561 N N . ARG B 1 142 ? 38.473 49.887 60.560 1.00 16.07 142 ARG B N 1
ATOM 2562 C CA . ARG B 1 142 ? 39.558 48.888 60.642 1.00 16.51 142 ARG B CA 1
ATOM 2563 C C . ARG B 1 142 ? 39.065 47.676 61.424 1.00 17.02 142 ARG B C 1
ATOM 2564 O O . ARG B 1 142 ? 38.755 47.795 62.609 1.00 18.98 142 ARG B O 1
ATOM 2572 N N . GLU B 1 143 ? 38.909 46.537 60.763 1.00 15.76 143 GLU B N 1
ATOM 2573 C CA . GLU B 1 143 ? 38.384 45.338 61.439 1.00 15.84 143 GLU B CA 1
ATOM 2574 C C . GLU B 1 143 ? 39.462 44.331 61.804 1.00 16.05 143 GLU B C 1
ATOM 2575 O O . GLU B 1 143 ? 39.242 43.454 62.624 1.00 16.28 143 GLU B O 1
ATOM 2581 N N . GLY B 1 144 ? 40.612 44.426 61.131 1.00 15.85 144 GLY B N 1
ATOM 2582 C CA . GLY B 1 144 ? 41.723 43.518 61.367 1.00 16.63 144 GLY B CA 1
ATOM 2583 C C . GLY B 1 144 ? 43.110 44.125 61.214 1.00 16.89 144 GLY B C 1
ATOM 2584 O O . GLY B 1 144 ? 43.321 45.132 60.509 1.00 16.82 144 GLY B O 1
ATOM 2585 N N . TYR B 1 145 ? 44.046 43.515 61.935 1.00 16.50 145 TYR B N 1
ATOM 2586 C CA . TYR B 1 145 ? 45.465 43.824 61.828 1.00 17.09 145 TYR B CA 1
ATOM 2587 C C . TYR B 1 145 ? 46.168 42.469 61.872 1.00 16.91 145 TYR B C 1
ATOM 2588 O O . TYR B 1 145 ? 46.267 41.846 62.926 1.00 15.88 145 TYR B O 1
ATOM 2597 N N . PHE B 1 146 ? 46.563 41.983 60.694 1.00 16.11 146 PHE B N 1
ATOM 2598 C CA . PHE B 1 146 ? 47.099 40.649 60.527 1.00 16.62 146 PHE B CA 1
ATOM 2599 C C . PHE B 1 146 ? 48.606 40.737 60.419 1.00 16.19 146 PHE B C 1
ATOM 2600 O O . PHE B 1 146 ? 49.137 41.481 59.606 1.00 16.37 146 PHE B O 1
ATOM 2608 N N . LYS B 1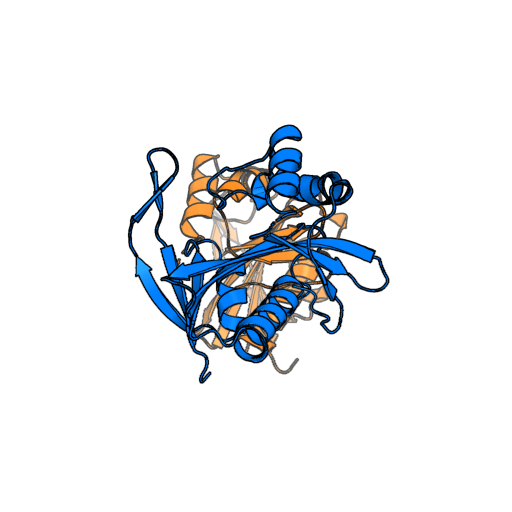 147 ? 49.305 39.986 61.256 1.00 16.22 147 LYS B N 1
ATOM 2609 C CA . LYS B 1 147 ? 50.748 40.139 61.360 1.00 17.81 147 LYS B CA 1
ATOM 2610 C C . LYS B 1 147 ? 51.459 39.086 60.532 1.00 17.63 147 LYS B C 1
ATOM 2611 O O . LYS B 1 147 ? 51.155 37.901 60.608 1.00 16.34 147 LYS B O 1
ATOM 2617 N N . LYS B 1 148 ? 52.402 39.550 59.725 1.00 17.44 148 LYS B N 1
ATOM 2618 C CA . LYS B 1 148 ? 53.288 38.673 58.963 1.00 18.49 148 LYS B CA 1
ATOM 2619 C C . LYS B 1 148 ? 52.485 37.686 58.155 1.00 17.88 148 LYS B C 1
ATOM 2620 O O . LYS B 1 148 ? 52.753 36.496 58.185 1.00 18.51 148 LYS B O 1
ATOM 2626 N N . CYS B 1 149 ? 51.483 38.187 57.449 1.00 16.75 149 CYS B N 1
ATOM 2627 C CA . CYS B 1 149 ? 50.527 37.303 56.785 1.00 18.93 149 CYS B CA 1
ATOM 2628 C C . CYS B 1 149 ? 50.762 37.131 55.290 1.00 19.30 149 CYS B C 1
ATOM 2629 O O . CYS B 1 149 ? 50.264 36.163 54.700 1.00 21.31 149 CYS B O 1
ATOM 2632 N N . ILE B 1 150 ? 51.444 38.104 54.688 1.00 20.28 150 ILE B N 1
ATOM 2633 C CA . ILE B 1 150 ? 51.613 38.211 53.236 1.00 21.18 150 ILE B CA 1
ATOM 2634 C C . ILE B 1 150 ? 53.084 37.997 52.852 1.00 20.40 150 ILE B C 1
ATOM 2635 O O . ILE B 1 150 ? 53.933 38.740 53.287 1.00 19.65 150 ILE B O 1
ATOM 2640 N N . PRO B 1 151 ? 53.379 36.977 52.033 1.00 21.64 151 PRO B N 1
ATOM 2641 C CA . PRO B 1 151 ? 54.768 36.811 51.646 1.00 22.91 151 PRO B CA 1
ATOM 2642 C C . PRO B 1 151 ? 55.094 37.840 50.547 1.00 23.98 151 PRO B C 1
ATOM 2643 O O . PRO B 1 151 ? 54.323 37.985 49.569 1.00 24.95 151 PRO B O 1
ATOM 2647 N N . HIS B 1 152 ? 56.154 38.612 50.760 1.00 24.95 152 HIS B N 1
ATOM 2648 C CA . HIS B 1 152 ? 56.606 39.593 49.780 1.00 25.80 152 HIS B CA 1
ATOM 2649 C C . HIS B 1 152 ? 58.098 39.413 49.630 1.00 25.90 152 HIS B C 1
ATOM 2650 O O . HIS B 1 152 ? 58.866 39.749 50.533 1.00 25.57 152 HIS B O 1
ATOM 2657 N N . GLY B 1 153 ? 58.500 38.807 48.518 1.00 27.17 153 GLY B N 1
ATOM 2658 C CA . GLY B 1 153 ? 59.897 38.393 48.344 1.00 27.75 153 GLY B CA 1
ATOM 2659 C C . GLY B 1 153 ? 60.453 37.546 49.476 1.00 28.38 153 GLY B C 1
ATOM 2660 O O . GLY B 1 153 ? 59.946 36.445 49.770 1.00 29.02 153 GLY B O 1
ATOM 2661 N N . ASN B 1 154 ? 61.482 38.066 50.138 1.00 28.26 154 ASN B N 1
ATOM 2662 C CA . ASN B 1 154 ? 62.136 37.358 51.229 1.00 28.25 154 ASN B CA 1
ATOM 2663 C C . ASN B 1 154 ? 61.592 37.762 52.591 1.00 27.75 154 ASN B C 1
ATOM 2664 O O . ASN B 1 154 ? 62.218 37.465 53.596 1.00 27.97 154 ASN B O 1
ATOM 2669 N N . GLU B 1 155 ? 60.439 38.437 52.620 1.00 26.77 155 GLU B N 1
ATOM 2670 C CA . GLU B 1 155 ? 59.895 38.991 53.843 1.00 25.68 155 GLU B CA 1
ATOM 2671 C C . GLU B 1 155 ? 58.429 38.612 54.013 1.00 23.23 155 GLU B C 1
ATOM 2672 O O . GLU B 1 155 ? 57.819 38.108 53.085 1.00 21.71 155 GLU B O 1
ATOM 2678 N N . TRP B 1 156 ? 57.901 38.844 55.208 1.00 20.83 156 TRP B N 1
ATOM 2679 C CA . TRP B 1 156 ? 56.446 38.690 55.473 1.00 21.23 156 TRP B CA 1
ATOM 2680 C C . TRP B 1 156 ? 55.943 40.074 55.806 1.00 20.51 156 TRP B C 1
ATOM 2681 O O . TRP B 1 156 ? 56.555 40.754 56.640 1.00 21.96 156 TRP B O 1
ATOM 2692 N N . TRP B 1 157 ? 54.856 40.504 55.176 1.00 19.07 157 TRP B N 1
ATOM 2693 C CA . TRP B 1 157 ? 54.282 41.784 55.487 1.00 18.53 157 TRP B CA 1
ATOM 2694 C C . TRP B 1 157 ? 52.993 41.658 56.284 1.00 17.40 157 TRP B C 1
ATOM 2695 O O . TRP B 1 157 ? 52.306 40.631 56.218 1.00 16.09 157 TRP B O 1
ATOM 2706 N N . ASP B 1 158 ? 52.695 42.722 57.021 1.00 16.80 158 ASP B N 1
ATOM 2707 C CA . ASP B 1 158 ? 51.457 42.841 57.790 1.00 17.44 158 ASP B CA 1
ATOM 2708 C C . ASP B 1 158 ? 50.382 43.470 56.910 1.00 16.92 158 ASP B C 1
ATOM 2709 O O . ASP B 1 158 ? 50.668 44.070 55.878 1.00 15.71 158 ASP B O 1
ATOM 2714 N N . GLU B 1 159 ? 49.154 43.397 57.385 1.00 17.46 159 GLU B N 1
ATOM 2715 C CA . GLU B 1 159 ? 47.999 43.942 56.682 1.00 18.13 159 GLU B CA 1
ATOM 2716 C C . GLU B 1 159 ? 46.985 44.525 57.648 1.00 17.56 159 GLU B C 1
ATOM 2717 O O . GLU B 1 159 ? 46.581 43.825 58.596 1.00 17.51 159 GLU B O 1
ATOM 2723 N N . TYR B 1 160 ? 46.565 45.766 57.400 1.00 17.16 160 TYR B N 1
ATOM 2724 C CA . TYR B 1 160 ? 45.313 46.282 57.974 1.00 17.17 160 TYR B CA 1
ATOM 2725 C C . TYR B 1 160 ? 44.182 45.903 57.036 1.00 16.63 160 TYR B C 1
ATOM 2726 O O . TYR B 1 160 ? 44.343 45.920 55.825 1.00 15.54 160 TYR B O 1
ATOM 2735 N N . TYR B 1 161 ? 43.041 45.559 57.607 1.00 15.74 161 TYR B N 1
ATOM 2736 C CA . TYR B 1 161 ? 41.860 45.159 56.851 1.00 16.06 161 TYR B CA 1
ATOM 2737 C C . TYR B 1 161 ? 40.727 46.097 57.261 1.00 15.84 161 TYR B C 1
ATOM 2738 O O . TYR B 1 161 ? 40.407 46.205 58.457 1.00 14.74 161 TYR B O 1
ATOM 2747 N N . TYR B 1 162 ? 40.139 46.764 56.266 1.00 14.70 162 TYR B N 1
ATOM 2748 C CA . TYR B 1 162 ? 39.044 47.719 56.466 1.00 14.80 162 TYR B CA 1
ATOM 2749 C C . TYR B 1 162 ? 37.752 47.210 55.849 1.00 14.49 162 TYR B C 1
ATOM 2750 O O . TYR B 1 162 ? 37.786 46.452 54.885 1.00 13.39 162 TYR B O 1
ATOM 2759 N N . ALA B 1 163 ? 36.605 47.577 56.432 1.00 14.49 163 ALA B N 1
ATOM 2760 C CA . ALA B 1 163 ? 35.323 47.203 55.842 1.00 14.82 163 ALA B CA 1
ATOM 2761 C C . ALA B 1 163 ? 34.278 48.305 56.020 1.00 15.20 163 ALA B C 1
ATOM 2762 O O . ALA B 1 163 ? 34.368 49.127 56.929 1.00 15.43 163 ALA B O 1
ATOM 2764 N N . ILE B 1 164 ? 33.285 48.273 55.143 1.00 14.95 164 ILE B N 1
ATOM 2765 C CA . ILE B 1 164 ? 32.096 49.110 55.262 1.00 15.49 164 ILE B CA 1
ATOM 2766 C C . ILE B 1 164 ? 30.920 48.295 54.738 1.00 15.64 164 ILE B C 1
ATOM 2767 O O . ILE B 1 164 ? 31.075 47.518 53.800 1.00 13.85 164 ILE B O 1
ATOM 2772 N N . LEU B 1 165 ? 29.795 48.391 55.443 1.00 16.84 165 LEU B N 1
ATOM 2773 C CA . LEU B 1 165 ? 28.568 47.682 55.114 1.00 18.40 165 LEU B CA 1
ATOM 2774 C C . LEU B 1 165 ? 27.593 48.632 54.421 1.00 20.33 165 LEU B C 1
ATOM 2775 O O . LEU B 1 165 ? 27.601 49.831 54.693 1.00 19.67 165 LEU B O 1
ATOM 2780 N N . GLU B 1 166 ? 26.730 48.069 53.585 1.00 22.57 166 GLU B N 1
ATOM 2781 C CA . GLU B 1 166 ? 25.717 48.868 52.905 1.00 24.68 166 GLU B CA 1
ATOM 2782 C C . GLU B 1 166 ? 24.849 49.649 53.894 1.00 25.95 166 GLU B C 1
ATOM 2783 O O . GLU B 1 166 ? 24.471 50.787 53.609 1.00 26.69 166 GLU B O 1
ATOM 2789 N N . GLU B 1 167 ? 24.571 49.051 55.055 1.00 27.69 167 GLU B N 1
ATOM 2790 C CA . GLU B 1 167 ? 23.721 49.664 56.087 1.00 29.71 167 GLU B CA 1
ATOM 2791 C C . GLU B 1 167 ? 24.313 50.923 56.717 1.00 30.44 167 GLU B C 1
ATOM 2792 O O . GLU B 1 167 ? 23.584 51.661 57.377 1.00 31.03 167 GLU B O 1
ATOM 2798 N N . GLU B 1 168 ? 25.620 51.148 56.545 1.00 30.85 168 GLU B N 1
ATOM 2799 C CA . GLU B 1 168 ? 26.312 52.292 57.144 1.00 30.89 168 GLU B CA 1
ATOM 2800 C C . GLU B 1 168 ? 26.153 53.555 56.311 1.00 32.27 168 GLU B C 1
ATOM 2801 O O . GLU B 1 168 ? 26.491 54.650 56.785 1.00 34.42 168 GLU B O 1
#

Solvent-accessible surface area: 18719 Å² total; per-residue (Å²): 34,112,14,157,26,165,96,0,33,0,59,83,4,94,89,180,13,35,122,35,0,30,83,0,1,45,45,78,75,24,6,113,54,48,125,129,23,66,13,83,92,108,48,0,80,83,33,0,94,160,6,74,71,44,112,18,12,0,0,8,11,84,75,114,119,60,15,0,0,6,0,32,6,45,107,104,131,48,130,82,2,16,41,3,16,33,18,13,3,52,136,45,94,71,105,32,24,21,14,26,0,0,82,11,0,8,98,59,0,36,133,120,70,172,7,79,50,0,0,0,43,10,11,23,117,30,67,90,14,42,109,14,2,67,118,14,39,11,85,110,86,14,105,92,147,148,53,51,89,71,73,156,115,145,52,32,25,24,29,2,0,11,51,97,168,108,55,96,14,116,27,160,94,0,20,0,38,82,7,69,94,112,9,47,113,26,0,26,92,0,1,52,43,78,122,34,9,118,50,48,112,134,23,77,30,78,90,108,60,0,86,84,36,0,92,170,7,105,177,23,98,18,14,0,0,6,18,84,76,118,98,57,14,0,0,7,0,33,7,47,108,101,133,47,123,82,3,27,39,3,17,38,18,32,8,65,139,36,139,146,106,27,13,18,14,24,0,0,109,14,0,9,126,58,0,26,130,106,67,177,8,100,49,0,0,0,41,8,19,21,115,32,48,65,16,33,142,16,3,81,139,15,40,8,89,108,88,12,107,90,149,143,51,60,92,55,80,163,110,146,41,33,31,24,27,0,0,16,36,96,138,108

Radius of gyration: 23.66 Å; Cα contacts (8 Å, |Δi|>4): 623; chains: 2; bounding box: 58×46×61 Å

Foldseek 3Di:
DWFDFDFKTKDQADLVCLVLALLFLQPQVQCVFPLVGHDDSVRSSVQSVVDRVHQKIFIAGPPVRHGFWIKGWADDDPLQEIEIFIGGRPVDPPPCRLLRVVLRVVCCCCVVVVHFKYKYKGFPVPVVGVVSCVSSPWDFPDWACQDDCRPNGGTIMTMIMDGSVD/DWFDFDQKIWAFADQVCLVLALLQLQPQVLQVFPLVGRDDSVRSSVLSVVQNLHQKIFIAGPPVRHTFWIKGWADDDPLQEIEIDIGGNCVCVPVCPVLRVVLRVVCCCCVPVVHFKYKYKDFPVPVVGVVSCVVSPWDFPDWAQQPPDRPPGGTIMTMTMDGSVD

InterPro domains:
  IPR000182 GNAT domain [PF13302] (7-141)
  IPR000182 GNAT domain [PS51186] (8-167)
  IPR016181 Acyl-CoA N-acyltransferase [SSF55729] (2-165)
  IPR051531 N-acetyltransferase [PTHR43792] (2-168)

Nearest PDB structures (foldseek):
  3fbu-assembly2_B-2  TM=1.006E+00  e=2.297E-39  Bacillus anthracis str. Sterne
  3fbu-assembly2_A  TM=9.964E-01  e=6.709E-37  Bacillus anthracis str. Sterne
  7kwq-assembly1_A  TM=8.032E-01  e=2.230E-13  Vibrio cholerae O1 biovar El Tor str. N16961
  7kwh-assembly1_D  TM=7.554E-01  e=1.299E-12  Vibrio cholerae O1 biovar El Tor str. N16961
  6dau-assembly1_E-5  TM=7.570E-01  e=1.048E-11  Vibrio cholerae O1 biovar El Tor

Sequence (332 aa):
MFIKAERLLIRKFEFKDWEAVHEYTSDSDVMKYIPEGVFTEEDTRNFVNKNMGAKNFPVILIGENILVGHIVFHKYFGEHTYEIGWVFNPKYFNKGYASEAAQATLKYGFKEMKLHRIIATCQPENTPSYRVMEKIGMRREGYFKKCIPHGNEWWDEYYYAILEEEMFIKAERLLIRKFEFKDWEAVHEYTSDSDVMKYIPEGVFTEEDTRNFVNKNMNAKNFPVILIGENILVGHIVFHKYFGEHTYEIGWVFNPKYFNKGYASEAAQATLKYGFKEMKLHRIIATCQPENTPSYRVMEKIGMRREGYFKKCIPHGNEWWDEYYYAILEEE

Secondary structure (DSSP, 8-state):
--EE-SSEEE----GGGHHHHHHHHT-TTTTTTSTT-SPPHHHHHHHHHHTT---EEEEEETTTTEEEEEEEEEEEETTTEEEEEEEE-GGGTTSSHHHHHHHHHHHIIIIIS--SEEEEEE-TT-HHHHHHHHHTT-EEEEEEEEEEEETTEEEEEEEEEEETT-/--EE-SSEEE----GGGHHHHHHHHT-TTTTTT-TT-S--HHHHHHHHHHT----EEEEEETTTTEEEEEEEEEEEETTTEEEEEEEE-GGGGGG-HHHHHHHHHHHIIIIIS--SEEEEEE-TT-HHHHHHHHHTT-EEEEEEEEEEEETTEEEEEEEEEEETT-

CATH classification: 3.40.630.30